Protein AF-A0A1B7LVZ9-F1 (afdb_monomer_lite)

Foldseek 3Di:
DQQPLQQAQVNLVVCVVQWAQEEEEQEDPVVPDHDPPRYDHDHDPSHHYHYQHLDDPPPVVLCVVCPPHVPFLLSLVVSCVVRVLSLLVLLVVCVVCPVNTRYHYGYPQCAHSVLSSVLLNLLAQPDVVGRDDLVVSLVNNVVSLVSNLVCLVPPPDHDPPDHHDDPVVSVVVSVVRSVSNVVVSVVRHNVNSVVSNVVSVD

Radius of gyration: 16.72 Å; chains: 1; bounding box: 42×38×44 Å

Structure (mmCIF, N/CA/C/O backbone):
data_AF-A0A1B7LVZ9-F1
#
_entry.id   AF-A0A1B7LVZ9-F1
#
loop_
_atom_site.group_PDB
_atom_site.id
_atom_site.type_symbol
_atom_site.label_atom_id
_atom_site.label_alt_id
_atom_site.label_comp_id
_atom_site.label_asym_id
_atom_site.label_entity_id
_atom_site.label_seq_id
_atom_site.pdbx_PDB_ins_code
_atom_site.Cartn_x
_atom_site.Cartn_y
_atom_site.Cartn_z
_atom_site.occupancy
_atom_site.B_iso_or_equiv
_atom_site.auth_seq_id
_atom_site.auth_comp_id
_atom_site.auth_asym_id
_atom_site.auth_atom_id
_atom_site.pdbx_PDB_model_num
ATOM 1 N N . MET A 1 1 ? -1.612 -1.785 -12.853 1.00 78.50 1 MET A N 1
ATOM 2 C CA . MET A 1 1 ? -0.655 -0.693 -12.549 1.00 78.50 1 MET A CA 1
ATOM 3 C C . MET A 1 1 ? -1.199 0.101 -11.374 1.00 78.50 1 MET A C 1
ATOM 5 O O . MET A 1 1 ? -2.373 0.427 -11.419 1.00 78.50 1 MET A O 1
ATOM 9 N N . GLY A 1 2 ? -0.398 0.389 -10.343 1.00 88.31 2 GLY A N 1
ATOM 10 C CA . GLY A 1 2 ? -0.873 1.073 -9.128 1.00 88.31 2 GLY A CA 1
ATOM 11 C C . GLY A 1 2 ? -0.807 2.603 -9.174 1.00 88.31 2 GLY A C 1
ATOM 12 O O . GLY A 1 2 ? -1.228 3.256 -8.234 1.00 88.31 2 GLY A O 1
ATOM 13 N N . ARG A 1 3 ? -0.260 3.195 -10.240 1.00 93.62 3 ARG A N 1
ATOM 14 C CA . ARG A 1 3 ? -0.085 4.649 -10.369 1.00 93.62 3 ARG A CA 1
ATOM 15 C C . ARG A 1 3 ? -1.426 5.363 -10.552 1.00 93.62 3 ARG A C 1
ATOM 17 O O . ARG A 1 3 ? -2.116 5.096 -11.531 1.00 93.62 3 ARG A O 1
ATOM 24 N N . SER A 1 4 ? -1.738 6.329 -9.686 1.00 93.94 4 SER A N 1
ATOM 25 C CA . SER A 1 4 ? -2.944 7.162 -9.818 1.00 93.94 4 SER A CA 1
ATOM 26 C C . SER A 1 4 ? -2.925 8.046 -11.068 1.00 93.94 4 SER A C 1
ATOM 28 O O . SER A 1 4 ? -3.983 8.399 -11.578 1.00 93.94 4 SER A O 1
ATOM 30 N N . GLU A 1 5 ? -1.745 8.342 -11.629 1.00 94.69 5 GLU A N 1
ATOM 31 C CA . GLU A 1 5 ? -1.641 9.032 -12.921 1.00 94.69 5 GLU A CA 1
ATOM 32 C C . GLU A 1 5 ? -2.153 8.189 -14.100 1.00 94.69 5 GLU A C 1
ATOM 34 O O . GLU A 1 5 ? -2.411 8.742 -15.160 1.00 94.69 5 GLU A O 1
ATOM 39 N N . TRP A 1 6 ? -2.298 6.867 -13.939 1.00 92.12 6 TRP A N 1
ATOM 40 C CA . TRP A 1 6 ? -2.825 5.974 -14.979 1.00 92.12 6 TRP A CA 1
ATOM 41 C C . TRP A 1 6 ? -4.360 5.894 -14.986 1.00 92.12 6 TRP A C 1
ATOM 43 O O . TRP A 1 6 ? -4.945 5.278 -15.874 1.00 92.12 6 TRP A O 1
ATOM 53 N N . VAL A 1 7 ? -5.020 6.488 -13.990 1.00 94.75 7 VAL A N 1
ATOM 54 C CA . VAL A 1 7 ? -6.479 6.467 -13.867 1.00 94.75 7 VAL A CA 1
ATOM 55 C C . VAL A 1 7 ? -7.067 7.559 -14.758 1.00 94.75 7 VAL A C 1
ATOM 57 O O . VAL A 1 7 ? -6.784 8.744 -14.569 1.00 94.75 7 VAL A O 1
ATOM 60 N N . ASP A 1 8 ? -7.880 7.156 -15.732 1.00 95.69 8 ASP A N 1
ATOM 61 C CA . ASP A 1 8 ? -8.596 8.075 -16.614 1.00 95.69 8 ASP A CA 1
ATOM 62 C C . ASP A 1 8 ? -9.857 8.656 -15.944 1.00 95.69 8 ASP A C 1
ATOM 64 O O . ASP A 1 8 ? -10.208 8.328 -14.809 1.00 95.69 8 ASP A O 1
ATOM 68 N N . THR A 1 9 ? -10.561 9.547 -16.645 1.00 96.50 9 THR A N 1
ATOM 69 C CA . THR A 1 9 ? -11.800 10.156 -16.137 1.00 96.50 9 THR A CA 1
ATOM 70 C C . THR A 1 9 ? -12.864 9.123 -15.761 1.00 96.50 9 THR A C 1
ATOM 72 O O . THR A 1 9 ? -13.595 9.342 -14.798 1.00 96.50 9 THR A O 1
ATOM 75 N N . ILE A 1 10 ? -12.953 8.003 -16.488 1.00 96.69 10 ILE A N 1
ATOM 76 C CA . ILE A 1 10 ? -13.938 6.954 -16.208 1.00 96.69 10 ILE A CA 1
ATOM 77 C C . ILE A 1 10 ? -13.572 6.247 -14.903 1.00 96.69 10 ILE A C 1
ATOM 79 O O . ILE A 1 10 ? -14.431 6.110 -14.039 1.00 96.69 10 ILE A O 1
ATOM 83 N N . GLY A 1 11 ? -12.308 5.861 -14.724 1.00 96.62 11 GLY A N 1
ATOM 84 C CA . GLY A 1 11 ? -11.837 5.206 -13.504 1.00 96.62 11 GLY A CA 1
ATOM 85 C C . GLY A 1 11 ? -11.991 6.085 -12.262 1.00 96.62 11 GLY A C 1
ATOM 86 O O . GLY A 1 11 ? -12.386 5.602 -11.203 1.00 96.62 11 GLY A O 1
ATOM 87 N N . TRP A 1 12 ? -11.751 7.393 -12.389 1.00 97.25 12 TRP A N 1
ATOM 88 C CA . TRP A 1 12 ? -12.005 8.336 -11.299 1.00 97.25 12 TRP A CA 1
ATOM 89 C C . TRP A 1 12 ? -13.490 8.453 -10.948 1.00 97.25 12 TRP A C 1
ATOM 91 O O . TRP A 1 12 ? -13.830 8.466 -9.765 1.00 97.25 12 TRP A O 1
ATOM 101 N N . GLN A 1 13 ? -14.368 8.515 -11.952 1.00 97.00 13 GLN A N 1
ATOM 102 C CA . GLN A 1 13 ? -15.810 8.554 -11.719 1.00 97.00 13 GLN A CA 1
ATOM 103 C C . GLN A 1 13 ? -16.316 7.245 -11.102 1.00 97.00 13 GLN A C 1
ATOM 105 O O . GLN A 1 13 ? -17.122 7.290 -10.184 1.00 97.00 13 GLN A O 1
ATOM 110 N N . GLN A 1 14 ? -15.800 6.093 -11.538 1.00 97.25 14 GLN A N 1
ATOM 111 C CA . GLN A 1 14 ? -16.136 4.790 -10.957 1.00 97.25 14 GLN A CA 1
ATOM 112 C C . GLN A 1 14 ? -15.778 4.718 -9.471 1.00 97.25 14 GLN A C 1
ATOM 114 O O . GLN A 1 14 ? -16.604 4.288 -8.676 1.00 97.25 14 GLN A O 1
ATOM 119 N N . MET A 1 15 ? -14.591 5.194 -9.079 1.00 96.94 15 MET A N 1
ATOM 120 C CA . MET A 1 15 ? -14.222 5.276 -7.662 1.00 96.94 15 MET A CA 1
ATOM 121 C C . MET A 1 15 ? -15.210 6.142 -6.873 1.00 96.94 15 MET A C 1
ATOM 123 O O . MET A 1 15 ? -15.645 5.739 -5.797 1.00 96.94 15 MET A O 1
ATOM 127 N N . LEU A 1 16 ? -15.601 7.300 -7.413 1.00 96.38 16 LEU A N 1
ATOM 128 C CA . LEU A 1 16 ? -16.586 8.165 -6.765 1.00 96.38 16 LEU A CA 1
ATOM 129 C C . LEU A 1 16 ? -17.956 7.476 -6.631 1.00 96.38 16 LEU A C 1
ATOM 131 O O . LEU A 1 16 ? -18.554 7.508 -5.557 1.00 96.38 16 LEU A O 1
ATOM 135 N N . ASP A 1 17 ? -18.430 6.826 -7.695 1.00 97.38 17 ASP A N 1
ATOM 136 C CA . ASP A 1 17 ? -19.717 6.120 -7.728 1.00 97.38 17 ASP A CA 1
ATOM 137 C C . ASP A 1 17 ? -19.743 4.913 -6.769 1.00 97.38 17 ASP A C 1
ATOM 139 O O . ASP A 1 17 ? -20.785 4.596 -6.195 1.00 97.38 17 ASP A O 1
ATOM 143 N N . GLU A 1 18 ? -18.595 4.264 -6.550 1.00 97.38 18 GLU A N 1
ATOM 144 C CA . GLU A 1 18 ? -18.405 3.189 -5.565 1.00 97.38 18 GLU A CA 1
ATOM 145 C C . GLU A 1 18 ? -18.224 3.706 -4.124 1.00 97.38 18 GLU A C 1
ATOM 147 O O . GLU A 1 18 ? -18.103 2.916 -3.186 1.00 97.38 18 GLU A O 1
ATOM 152 N N . GLY A 1 19 ? -18.246 5.027 -3.921 1.00 97.38 19 GLY A N 1
ATOM 153 C CA . GLY A 1 19 ? -18.162 5.655 -2.605 1.00 97.38 19 GLY A CA 1
ATOM 154 C C . GLY A 1 19 ? -16.739 5.799 -2.068 1.00 97.38 19 GLY A C 1
ATOM 155 O O . GLY A 1 19 ? -16.565 5.943 -0.857 1.00 97.38 19 GLY A O 1
ATOM 156 N N . VAL A 1 20 ? -15.716 5.756 -2.928 1.00 97.75 20 VAL A N 1
ATOM 157 C CA . VAL A 1 20 ? -14.344 6.103 -2.538 1.00 97.75 20 VAL A CA 1
ATOM 158 C C . VAL A 1 20 ? -14.286 7.586 -2.186 1.00 97.75 20 VAL A C 1
ATOM 160 O O . VAL A 1 20 ? -14.598 8.442 -3.011 1.00 97.75 20 VAL A O 1
ATOM 163 N N . ALA A 1 21 ? -13.837 7.875 -0.969 1.00 97.88 21 ALA A N 1
ATOM 164 C CA . ALA A 1 21 ? -13.634 9.224 -0.456 1.00 97.88 21 ALA A CA 1
ATOM 165 C C . ALA A 1 21 ? -12.148 9.595 -0.369 1.00 97.88 21 ALA A C 1
ATOM 167 O O . ALA A 1 21 ? -11.808 10.768 -0.506 1.00 97.88 21 ALA A O 1
ATOM 168 N N . THR A 1 22 ? -11.252 8.611 -0.211 1.00 98.25 22 THR A N 1
ATOM 169 C CA . THR A 1 22 ? -9.825 8.875 0.032 1.00 98.25 22 THR A CA 1
ATOM 170 C C . THR A 1 22 ? -8.914 7.999 -0.824 1.00 98.25 22 THR A C 1
ATOM 172 O O . THR A 1 22 ? -9.088 6.784 -0.914 1.00 98.25 22 THR A O 1
ATOM 175 N N . VAL A 1 23 ? -7.888 8.611 -1.422 1.00 98.00 23 VAL A N 1
ATOM 176 C CA . VAL A 1 23 ? -6.783 7.934 -2.115 1.00 98.00 23 VAL A CA 1
ATOM 177 C C . VAL A 1 23 ? -5.465 8.268 -1.424 1.00 98.00 23 VAL A C 1
ATOM 179 O O . VAL A 1 23 ? -5.044 9.426 -1.387 1.00 98.00 23 VAL A O 1
ATOM 182 N N . ILE A 1 24 ? -4.794 7.241 -0.911 1.00 98.56 24 ILE A N 1
ATOM 183 C CA . ILE A 1 24 ? -3.524 7.329 -0.194 1.00 98.56 24 ILE A CA 1
ATOM 184 C C . ILE A 1 24 ? -2.406 6.793 -1.090 1.00 98.56 24 ILE A C 1
ATOM 186 O O . ILE A 1 24 ? -2.396 5.625 -1.486 1.00 98.56 24 ILE A O 1
ATOM 190 N N . ASP A 1 25 ? -1.449 7.661 -1.392 1.00 98.62 25 ASP A N 1
ATOM 191 C CA . ASP A 1 25 ? -0.261 7.371 -2.183 1.00 98.62 25 ASP A CA 1
ATOM 192 C C . ASP A 1 25 ? 0.941 7.178 -1.256 1.00 98.62 25 ASP A C 1
ATOM 194 O O . ASP A 1 25 ? 1.356 8.120 -0.579 1.00 98.62 25 ASP A O 1
ATOM 198 N N . VAL A 1 26 ? 1.516 5.973 -1.227 1.00 98.56 26 VAL A N 1
ATOM 199 C CA . VAL A 1 26 ? 2.692 5.666 -0.389 1.00 98.56 26 VAL A CA 1
ATOM 200 C C . VAL A 1 26 ? 4.017 5.675 -1.148 1.00 98.56 26 VAL A C 1
ATOM 202 O O . VAL A 1 26 ? 5.037 5.184 -0.655 1.00 98.56 26 VAL A O 1
ATOM 205 N N . ARG A 1 27 ? 4.025 6.204 -2.375 1.00 98.19 27 ARG A N 1
ATOM 206 C CA . ARG A 1 27 ? 5.244 6.328 -3.178 1.00 98.19 27 ARG A CA 1
ATOM 207 C C . ARG A 1 27 ? 6.178 7.394 -2.631 1.00 98.19 27 ARG A C 1
ATOM 209 O O . ARG A 1 27 ? 5.755 8.369 -2.015 1.00 98.19 27 ARG A O 1
ATOM 216 N N . THR A 1 28 ? 7.458 7.254 -2.943 1.00 97.06 28 THR A N 1
ATOM 217 C CA . THR A 1 28 ? 8.427 8.322 -2.715 1.00 97.06 28 THR A CA 1
ATOM 218 C C . THR A 1 28 ? 8.192 9.493 -3.681 1.00 97.06 28 THR A C 1
ATOM 220 O O . THR A 1 28 ? 7.708 9.275 -4.797 1.00 97.06 28 THR A O 1
ATOM 223 N N . PRO A 1 29 ? 8.541 10.742 -3.311 1.00 96.00 29 PRO A N 1
ATOM 224 C CA . PRO A 1 29 ? 8.288 11.907 -4.163 1.00 96.00 29 PRO A CA 1
ATOM 225 C C . PRO A 1 29 ? 8.799 11.785 -5.618 1.00 96.00 29 PRO A C 1
ATOM 227 O O . PRO A 1 29 ? 8.047 12.138 -6.527 1.00 96.00 29 PRO A O 1
ATOM 230 N N . PRO A 1 30 ? 10.003 11.237 -5.905 1.00 94.38 30 PRO A N 1
ATOM 231 C CA . PRO A 1 30 ? 10.503 11.109 -7.282 1.00 94.38 30 PRO A CA 1
ATOM 232 C C . PRO A 1 30 ? 9.692 10.172 -8.192 1.00 94.38 30 PRO A C 1
ATOM 234 O O . PRO A 1 30 ? 9.813 10.230 -9.421 1.00 94.38 30 PRO A O 1
ATOM 237 N N . GLU A 1 31 ? 8.880 9.284 -7.614 1.00 93.88 31 GLU A N 1
ATOM 238 C CA . GLU A 1 31 ? 8.008 8.376 -8.364 1.00 93.88 31 GLU A CA 1
ATOM 239 C C . GLU A 1 31 ? 6.706 9.044 -8.828 1.00 93.88 31 GLU A C 1
ATOM 241 O O . GLU A 1 31 ? 6.057 8.538 -9.752 1.00 93.88 31 GLU A O 1
ATOM 246 N N . ILE A 1 32 ? 6.321 10.166 -8.209 1.00 94.75 32 ILE A N 1
ATOM 247 C CA . ILE A 1 32 ? 5.094 10.909 -8.513 1.00 94.75 32 ILE A CA 1
ATOM 248 C C . ILE A 1 32 ? 5.372 11.854 -9.675 1.00 94.75 32 ILE A C 1
ATOM 250 O O . ILE A 1 32 ? 5.697 13.031 -9.523 1.00 94.75 32 ILE A O 1
ATOM 254 N N . LYS A 1 33 ? 5.275 11.302 -10.879 1.00 92.25 33 LYS A N 1
ATOM 255 C CA . LYS A 1 33 ? 5.409 12.049 -12.125 1.00 92.25 33 LYS A CA 1
ATOM 256 C C . LYS A 1 33 ? 4.507 11.462 -13.190 1.00 92.25 33 LYS A C 1
ATOM 258 O O . LYS A 1 33 ? 4.368 10.237 -13.286 1.00 92.25 33 LYS A O 1
ATOM 263 N N . ARG A 1 34 ? 3.942 12.338 -14.019 1.00 91.94 34 ARG A N 1
ATOM 264 C CA . ARG A 1 34 ? 3.234 11.923 -15.228 1.00 91.94 34 ARG A CA 1
ATOM 265 C C . ARG A 1 34 ? 4.219 11.437 -16.290 1.00 91.94 34 ARG A C 1
ATOM 267 O O . ARG A 1 34 ? 5.369 11.873 -16.347 1.00 91.94 34 ARG A O 1
ATOM 274 N N . ARG A 1 35 ? 3.760 10.501 -17.107 1.00 90.12 35 ARG A N 1
ATOM 275 C CA . ARG A 1 35 ? 4.429 9.932 -18.277 1.00 90.12 35 ARG A CA 1
ATOM 276 C C . ARG A 1 35 ? 3.637 10.316 -19.520 1.00 90.12 35 ARG A C 1
ATOM 278 O O . ARG A 1 35 ? 2.456 10.626 -19.430 1.00 90.12 35 ARG A O 1
ATOM 285 N N . GLU A 1 36 ? 4.290 10.248 -20.673 1.00 89.38 36 GLU A N 1
ATOM 286 C CA . GLU A 1 36 ? 3.729 10.657 -21.969 1.00 89.38 36 GLU A CA 1
ATOM 287 C C . GLU A 1 36 ? 2.377 10.003 -22.297 1.00 89.38 36 GLU A C 1
ATOM 289 O O . GLU A 1 36 ? 1.523 10.632 -22.909 1.00 89.38 36 GLU A O 1
ATOM 294 N N . LEU A 1 37 ? 2.171 8.760 -21.858 1.00 89.31 37 LEU A N 1
ATOM 295 C CA . LEU A 1 37 ? 0.966 7.982 -22.155 1.00 89.31 37 LEU A CA 1
ATOM 296 C C . LEU A 1 37 ? -0.076 7.995 -21.032 1.00 89.31 37 LEU A C 1
ATOM 298 O O . LEU A 1 37 ? -1.106 7.341 -21.168 1.00 89.31 37 LEU A O 1
ATOM 302 N N . ASP A 1 38 ? 0.187 8.685 -19.919 1.00 92.12 38 ASP A N 1
ATOM 303 C CA . ASP A 1 38 ? -0.794 8.794 -18.841 1.00 92.12 38 ASP A CA 1
ATOM 304 C C . ASP A 1 38 ? -1.986 9.651 -19.311 1.00 92.12 38 ASP A C 1
ATOM 306 O O . ASP A 1 38 ? -1.765 10.759 -19.820 1.00 92.12 38 ASP A O 1
ATOM 310 N N . PRO A 1 39 ? -3.238 9.202 -19.112 1.00 92.88 39 PRO A N 1
ATOM 311 C CA . PRO A 1 39 ? -4.416 9.931 -19.565 1.00 92.88 39 PRO A CA 1
ATOM 312 C C . PRO A 1 39 ? -4.513 11.320 -18.924 1.00 92.88 39 PRO A C 1
ATOM 314 O O . PRO A 1 39 ? -4.192 11.516 -17.751 1.00 92.88 39 PRO A O 1
ATOM 317 N N . GLU A 1 40 ? -5.006 12.293 -19.690 1.00 93.62 40 GLU A N 1
ATOM 318 C CA . GLU A 1 40 ? -5.458 13.565 -19.127 1.00 93.62 40 GLU A CA 1
ATOM 319 C C . GLU A 1 40 ? -6.776 13.335 -18.385 1.00 93.62 40 GLU A C 1
ATOM 321 O O . GLU A 1 40 ? -7.817 13.121 -19.005 1.00 93.62 40 GLU A O 1
ATOM 326 N N . ALA A 1 41 ? -6.733 13.377 -17.055 1.00 93.38 41 ALA A N 1
ATOM 327 C CA . ALA A 1 41 ? -7.908 13.216 -16.213 1.00 93.38 41 ALA A CA 1
ATOM 328 C C . ALA A 1 41 ? -7.940 14.274 -15.109 1.00 93.38 41 ALA A C 1
ATOM 330 O O . ALA A 1 41 ? -6.927 14.596 -14.486 1.00 93.38 41 ALA A O 1
ATOM 331 N N . THR A 1 42 ? -9.134 14.809 -14.856 1.00 90.94 42 THR A N 1
ATOM 332 C CA . THR A 1 42 ? -9.390 15.637 -13.675 1.00 90.94 42 THR A CA 1
ATOM 333 C C . THR A 1 42 ? -9.843 14.725 -12.550 1.00 90.94 42 THR A C 1
ATOM 335 O O . THR A 1 42 ? -10.825 14.005 -12.706 1.00 90.94 42 THR A O 1
ATOM 338 N N . VAL A 1 43 ? -9.137 14.766 -11.422 1.00 91.75 43 VAL A N 1
ATOM 339 C CA . VAL A 1 43 ? -9.570 14.055 -10.218 1.00 91.75 43 VAL A CA 1
ATOM 340 C C . VAL A 1 43 ? -10.797 14.765 -9.626 1.00 91.75 43 VAL A C 1
ATOM 342 O O . VAL A 1 43 ? -10.745 15.992 -9.476 1.00 91.75 43 VAL A O 1
ATOM 345 N N . PRO A 1 44 ? -11.876 14.037 -9.282 1.00 94.75 44 PRO A N 1
ATOM 346 C CA . PRO A 1 44 ? -13.018 14.577 -8.554 1.00 94.75 44 PRO A CA 1
ATOM 347 C C . PRO A 1 44 ? -12.582 15.287 -7.271 1.00 94.75 44 PRO A C 1
ATOM 349 O O . PRO A 1 44 ? -11.702 14.811 -6.556 1.00 94.75 44 PRO A O 1
ATOM 352 N N . ARG A 1 45 ? -13.187 16.440 -6.971 1.00 95.62 45 ARG A N 1
ATOM 353 C CA . ARG A 1 45 ? -12.821 17.246 -5.789 1.00 95.62 45 ARG A CA 1
ATOM 354 C C . ARG A 1 45 ? -13.276 16.599 -4.483 1.00 95.62 45 ARG A C 1
ATOM 356 O O . ARG A 1 45 ? -12.771 16.948 -3.423 1.00 95.62 45 ARG A O 1
ATOM 363 N N . GLU A 1 46 ? -14.240 15.700 -4.593 1.00 96.50 46 GLU A N 1
ATOM 364 C CA . GLU A 1 46 ? -14.830 14.888 -3.542 1.00 96.50 46 GLU A CA 1
ATOM 365 C C . GLU A 1 46 ? -13.854 13.828 -3.020 1.00 96.50 46 GLU A C 1
ATOM 367 O O . GLU A 1 46 ? -13.985 13.405 -1.878 1.00 96.50 46 GLU A O 1
ATOM 372 N N . ILE A 1 47 ? -12.864 13.429 -3.829 1.00 97.44 47 ILE A N 1
ATOM 373 C CA . ILE A 1 47 ? -11.858 12.447 -3.429 1.00 97.44 47 ILE A CA 1
ATOM 374 C C . ILE A 1 47 ? -10.656 13.170 -2.819 1.00 97.44 47 ILE A C 1
ATOM 376 O O . ILE A 1 47 ? -9.880 13.839 -3.511 1.00 97.44 47 ILE A O 1
ATOM 380 N N . GLN A 1 48 ? -10.460 12.991 -1.516 1.00 97.31 48 GLN A N 1
ATOM 381 C CA . GLN A 1 48 ? -9.270 13.451 -0.822 1.00 97.31 48 GLN A CA 1
ATOM 382 C C . GLN A 1 48 ? -8.052 12.645 -1.278 1.00 97.31 48 GLN A C 1
ATOM 384 O O . GLN A 1 48 ? -8.073 11.418 -1.353 1.00 97.31 48 GLN A O 1
ATOM 389 N N . ARG A 1 49 ? -6.947 13.339 -1.556 1.00 96.38 49 ARG A N 1
ATOM 390 C CA . ARG A 1 49 ? -5.666 12.712 -1.895 1.00 96.38 49 ARG A CA 1
ATOM 391 C C . ARG A 1 49 ? -4.651 12.976 -0.801 1.00 96.38 49 ARG A C 1
ATOM 393 O O . ARG A 1 49 ? -4.379 14.132 -0.484 1.00 96.38 49 ARG A O 1
ATOM 400 N N . ILE A 1 50 ? -4.066 11.911 -0.275 1.00 97.94 50 ILE A N 1
ATOM 401 C CA . ILE A 1 50 ? -3.072 11.964 0.791 1.00 97.94 50 ILE A CA 1
ATOM 402 C C . ILE A 1 50 ? -1.777 11.338 0.272 1.00 97.94 50 ILE A C 1
ATOM 404 O O . ILE A 1 50 ? -1.790 10.235 -0.266 1.00 97.94 50 ILE A O 1
ATOM 408 N N . HIS A 1 51 ? -0.653 12.041 0.420 1.00 98.19 51 HIS A N 1
ATOM 409 C CA . HIS A 1 51 ? 0.671 11.527 0.064 1.00 98.19 51 HIS A CA 1
ATOM 410 C C . HIS A 1 51 ? 1.473 11.240 1.336 1.00 98.19 51 HIS A C 1
ATOM 412 O O . HIS A 1 51 ? 1.757 12.155 2.106 1.00 98.19 51 HIS A O 1
ATOM 418 N N . LEU A 1 52 ? 1.815 9.968 1.555 1.00 97.31 52 LEU A N 1
ATOM 419 C CA . LEU A 1 52 ? 2.493 9.458 2.750 1.00 97.31 52 LEU A CA 1
ATOM 420 C C . LEU A 1 52 ? 3.586 8.453 2.356 1.00 97.31 52 LEU A C 1
ATOM 422 O O . LEU A 1 52 ? 3.364 7.243 2.422 1.00 97.31 52 LEU A O 1
ATOM 426 N N . PRO A 1 53 ? 4.768 8.917 1.915 1.00 97.81 53 PRO A N 1
ATOM 427 C CA . PRO A 1 53 ? 5.849 8.020 1.525 1.00 97.81 53 PRO A CA 1
ATOM 428 C C . PRO A 1 53 ? 6.257 7.123 2.702 1.00 97.81 53 PRO A C 1
ATOM 430 O O . PRO A 1 53 ? 6.635 7.627 3.756 1.00 97.81 53 PRO A O 1
ATOM 433 N N . VAL A 1 54 ? 6.228 5.800 2.512 1.00 97.75 54 VAL A N 1
ATOM 434 C CA . VAL A 1 54 ? 6.631 4.816 3.547 1.00 97.75 54 VAL A CA 1
ATOM 435 C C . VAL A 1 54 ? 8.125 4.481 3.529 1.00 97.75 54 VAL A C 1
ATOM 437 O O . VAL A 1 54 ? 8.608 3.723 4.360 1.00 97.75 54 VAL A O 1
ATOM 440 N N . GLU A 1 55 ? 8.857 5.067 2.589 1.00 97.62 55 GLU A N 1
ATOM 441 C CA . GLU A 1 55 ? 10.306 4.963 2.420 1.00 97.62 55 GLU A CA 1
ATOM 442 C C . GLU A 1 55 ? 10.879 6.378 2.267 1.00 97.62 55 GLU A C 1
ATOM 444 O O . GLU A 1 55 ? 10.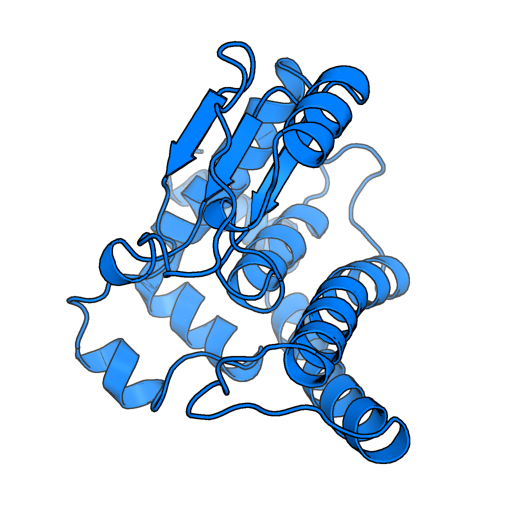164 7.307 1.875 1.00 97.62 55 GLU A O 1
ATOM 449 N N . ASP A 1 56 ? 12.170 6.549 2.548 1.00 96.50 56 ASP A N 1
ATOM 450 C CA . ASP A 1 56 ? 12.886 7.805 2.325 1.00 96.50 56 ASP A CA 1
ATOM 451 C C . ASP A 1 56 ? 13.978 7.638 1.263 1.00 96.50 56 ASP A C 1
ATOM 453 O O . ASP A 1 56 ? 14.864 6.792 1.398 1.00 96.50 56 ASP A O 1
ATOM 457 N N . VAL A 1 57 ? 13.930 8.455 0.209 1.00 94.56 57 VAL A N 1
ATOM 458 C CA . VAL A 1 57 ? 14.896 8.412 -0.903 1.00 94.56 57 VAL A CA 1
ATOM 459 C C . VAL A 1 57 ? 16.289 8.856 -0.480 1.00 94.56 57 VAL A C 1
ATOM 461 O O . VAL A 1 57 ? 17.268 8.403 -1.065 1.00 94.56 57 VAL A O 1
ATOM 464 N N . ASP A 1 58 ? 16.379 9.683 0.561 1.00 96.81 58 ASP A N 1
ATOM 465 C CA . ASP A 1 58 ? 17.644 10.235 1.040 1.00 96.81 58 ASP A CA 1
ATOM 466 C C . ASP A 1 58 ? 18.341 9.298 2.045 1.00 96.81 58 ASP A C 1
ATOM 468 O O . ASP A 1 58 ? 19.498 9.509 2.413 1.00 96.81 58 ASP A O 1
ATOM 472 N N . HIS A 1 59 ? 17.679 8.214 2.470 1.00 97.56 59 HIS A N 1
ATOM 473 C CA . HIS A 1 59 ? 18.255 7.229 3.383 1.00 97.56 59 HIS A CA 1
ATOM 474 C C . HIS A 1 59 ? 19.155 6.225 2.637 1.00 97.56 59 HIS A C 1
ATOM 476 O O . HIS A 1 59 ? 18.828 5.048 2.455 1.00 97.56 59 HIS A O 1
ATOM 482 N N . GLU A 1 60 ? 20.330 6.688 2.213 1.00 96.81 60 GLU A N 1
ATOM 483 C CA . GLU A 1 60 ? 21.281 5.933 1.386 1.00 96.81 60 GLU A CA 1
ATOM 484 C C . GLU A 1 60 ? 21.577 4.497 1.883 1.00 96.81 60 GLU A C 1
ATOM 486 O O . GLU A 1 60 ? 21.508 3.572 1.065 1.00 96.81 60 GLU A O 1
ATOM 491 N N . PRO A 1 61 ? 21.816 4.228 3.189 1.00 97.88 61 PRO A N 1
ATOM 492 C CA . PRO A 1 61 ? 22.104 2.867 3.643 1.00 97.88 61 PRO A CA 1
ATOM 493 C C . PRO A 1 61 ? 20.970 1.869 3.378 1.00 97.88 61 PRO A C 1
ATOM 495 O O . PRO A 1 61 ? 21.235 0.683 3.200 1.00 97.88 61 PRO A O 1
ATOM 498 N N . PHE A 1 62 ? 19.714 2.325 3.350 1.00 97.88 62 PHE A N 1
ATOM 499 C CA . PHE A 1 62 ? 18.560 1.465 3.059 1.00 97.88 62 PHE A CA 1
ATOM 500 C C . PHE A 1 62 ? 18.563 1.045 1.588 1.00 97.88 62 PHE A C 1
ATOM 502 O O . PHE A 1 62 ? 18.424 -0.137 1.276 1.00 97.88 62 PHE A O 1
ATOM 509 N N . TRP A 1 63 ? 18.809 1.990 0.680 1.00 96.62 63 TRP A N 1
ATOM 510 C CA . TRP A 1 63 ? 18.878 1.714 -0.755 1.00 96.62 63 TRP A CA 1
ATOM 511 C C . TRP A 1 63 ? 20.055 0.815 -1.124 1.00 96.62 63 TRP A C 1
ATOM 513 O O . TRP A 1 63 ? 19.917 -0.044 -1.990 1.00 96.62 63 TRP A O 1
ATOM 523 N N . GLN A 1 64 ? 21.190 0.950 -0.432 1.00 96.56 64 GLN A N 1
ATOM 524 C CA . GLN A 1 64 ? 22.333 0.053 -0.616 1.00 96.56 64 GLN A CA 1
ATOM 525 C C . GLN A 1 64 ? 22.012 -1.387 -0.183 1.00 96.56 64 GLN A C 1
ATOM 527 O O . GLN A 1 64 ? 22.368 -2.327 -0.894 1.00 96.56 64 GLN A O 1
ATOM 532 N N . ARG A 1 65 ? 21.318 -1.577 0.952 1.00 96.81 65 ARG A N 1
ATOM 533 C CA . ARG A 1 65 ? 20.907 -2.913 1.430 1.00 96.81 65 ARG A CA 1
ATOM 534 C C . ARG A 1 65 ? 19.833 -3.559 0.554 1.00 96.81 65 ARG A C 1
ATOM 536 O O . ARG A 1 65 ? 19.825 -4.779 0.422 1.00 96.81 65 ARG A O 1
ATOM 543 N N . ASN A 1 66 ? 18.964 -2.754 -0.058 1.00 96.44 66 ASN A N 1
ATOM 544 C CA . ASN A 1 66 ? 17.828 -3.218 -0.859 1.00 96.44 66 ASN A CA 1
ATOM 545 C C . ASN A 1 66 ? 18.003 -2.960 -2.361 1.00 96.44 66 ASN A C 1
ATOM 547 O O . ASN A 1 66 ? 17.019 -2.781 -3.074 1.00 96.44 66 ASN A O 1
ATOM 551 N N . ALA A 1 67 ? 19.240 -2.917 -2.858 1.00 92.69 67 ALA A N 1
ATOM 552 C CA . ALA A 1 67 ? 19.502 -2.701 -4.275 1.00 92.69 67 ALA A CA 1
ATOM 553 C C . ALA A 1 67 ? 18.891 -3.825 -5.152 1.00 92.69 67 ALA A C 1
ATOM 555 O O . ALA A 1 67 ? 18.910 -4.992 -4.757 1.00 92.69 67 ALA A O 1
ATOM 556 N N . PRO A 1 68 ? 18.397 -3.519 -6.368 1.00 92.00 68 PRO A N 1
ATOM 557 C CA . PRO A 1 68 ? 18.303 -2.183 -6.965 1.00 92.00 68 PRO A CA 1
ATOM 558 C C . PRO A 1 68 ? 17.159 -1.322 -6.395 1.00 92.00 68 PRO A C 1
ATOM 560 O O . PRO A 1 68 ? 17.190 -0.108 -6.567 1.00 92.00 68 PRO A O 1
ATOM 563 N N . TYR A 1 69 ? 16.159 -1.941 -5.759 1.00 92.31 69 TYR A N 1
ATOM 564 C CA . TYR A 1 69 ? 15.064 -1.332 -4.985 1.00 92.31 69 TYR A CA 1
ATOM 565 C C . TYR A 1 69 ? 14.294 -2.451 -4.230 1.00 92.31 69 TYR A C 1
ATOM 567 O O . TYR A 1 69 ? 14.376 -3.618 -4.635 1.00 92.31 69 TYR A O 1
ATOM 575 N N . PRO A 1 70 ? 13.527 -2.146 -3.159 1.00 93.06 70 PRO A N 1
ATOM 576 C CA . PRO A 1 70 ? 12.834 -3.144 -2.330 1.00 93.06 70 PRO A CA 1
ATOM 577 C C . PRO A 1 70 ? 11.598 -3.747 -3.031 1.00 93.06 70 PRO A C 1
ATOM 579 O O . PRO A 1 70 ? 10.448 -3.413 -2.753 1.00 93.06 70 PRO A O 1
ATOM 582 N N . MET A 1 71 ? 11.839 -4.666 -3.966 1.00 92.81 71 MET A N 1
ATOM 583 C CA . MET A 1 71 ? 10.822 -5.256 -4.851 1.00 92.81 71 MET A CA 1
ATOM 584 C C . MET A 1 71 ? 10.277 -6.613 -4.396 1.00 92.81 71 MET A C 1
ATOM 586 O O . MET A 1 71 ? 9.694 -7.342 -5.199 1.00 92.81 71 MET A O 1
ATOM 590 N N . HIS A 1 72 ? 10.530 -7.008 -3.148 1.00 97.38 72 HIS A N 1
ATOM 591 C CA . HIS A 1 72 ? 10.209 -8.337 -2.634 1.00 97.38 72 HIS A CA 1
ATOM 592 C C . HIS A 1 72 ? 9.867 -8.284 -1.136 1.00 97.38 72 HIS A C 1
ATOM 594 O O . HIS A 1 72 ? 10.529 -7.537 -0.410 1.00 97.38 72 HIS A O 1
ATOM 600 N N . PRO A 1 73 ? 8.941 -9.122 -0.621 1.00 98.44 73 PRO A N 1
ATOM 601 C CA . PRO A 1 73 ? 8.619 -9.173 0.812 1.00 98.44 73 PRO A CA 1
ATOM 602 C C . PRO A 1 73 ? 9.813 -9.453 1.735 1.00 98.44 73 PRO A C 1
ATOM 604 O O . PRO A 1 73 ? 9.778 -9.132 2.919 1.00 98.44 73 PRO A O 1
ATOM 607 N N . GLY A 1 74 ? 10.907 -9.991 1.189 1.00 97.75 74 GLY A N 1
ATOM 608 C CA . GLY A 1 74 ? 12.172 -10.152 1.910 1.00 97.75 74 GLY A CA 1
ATOM 609 C C . GLY A 1 74 ? 12.769 -8.837 2.434 1.00 97.75 74 GLY A C 1
ATOM 610 O O . GLY A 1 74 ? 13.485 -8.870 3.429 1.00 97.75 74 GLY A O 1
ATOM 611 N N . ALA A 1 75 ? 12.437 -7.695 1.824 1.00 97.69 75 ALA A N 1
ATOM 612 C CA . ALA A 1 75 ? 12.874 -6.364 2.252 1.00 97.69 75 ALA A CA 1
ATOM 613 C C . ALA A 1 75 ? 12.001 -5.757 3.368 1.00 97.69 75 ALA A C 1
ATOM 615 O O . ALA A 1 75 ? 12.339 -4.716 3.933 1.00 97.69 75 ALA A O 1
ATOM 616 N N . TYR A 1 76 ? 10.863 -6.374 3.709 1.00 98.56 76 TYR A N 1
ATOM 617 C CA . TYR A 1 76 ? 9.896 -5.757 4.624 1.00 98.56 76 TYR A CA 1
ATOM 618 C C . TYR A 1 76 ? 10.434 -5.620 6.043 1.00 98.56 76 TYR A C 1
ATOM 620 O O . TYR A 1 76 ? 10.155 -4.624 6.698 1.00 98.56 76 TYR A O 1
ATOM 628 N N . ALA A 1 77 ? 11.227 -6.583 6.520 1.00 98.31 77 ALA A N 1
ATOM 629 C CA . ALA A 1 77 ? 11.843 -6.482 7.841 1.00 98.31 77 ALA A CA 1
ATOM 630 C C . ALA A 1 77 ? 12.760 -5.251 7.939 1.00 98.31 77 ALA A C 1
ATOM 632 O O . ALA A 1 77 ? 12.639 -4.482 8.887 1.00 98.31 77 ALA A O 1
ATOM 633 N N . ASP A 1 78 ? 13.592 -5.024 6.920 1.00 98.12 78 ASP A N 1
ATOM 634 C CA . ASP A 1 78 ? 14.492 -3.869 6.848 1.00 98.12 78 ASP A CA 1
ATOM 635 C C . ASP A 1 78 ? 13.724 -2.546 6.681 1.00 98.12 78 ASP A C 1
ATOM 637 O O . ASP A 1 78 ? 14.082 -1.529 7.277 1.00 98.12 78 ASP A O 1
ATOM 641 N N . THR A 1 79 ? 12.613 -2.575 5.936 1.00 98.31 79 THR A N 1
ATOM 642 C CA . THR A 1 79 ? 11.689 -1.434 5.814 1.00 98.31 79 THR A CA 1
ATOM 643 C C . THR A 1 79 ? 11.073 -1.083 7.166 1.00 98.31 79 THR A C 1
ATOM 645 O O . THR A 1 79 ? 11.051 0.083 7.539 1.00 98.31 79 THR A O 1
ATOM 648 N N . MET A 1 80 ? 10.623 -2.075 7.938 1.00 98.25 80 MET A N 1
ATOM 649 C CA . MET A 1 80 ? 10.058 -1.849 9.271 1.00 98.25 80 MET A CA 1
ATOM 650 C C . MET A 1 80 ? 11.099 -1.379 10.288 1.00 98.25 80 MET A C 1
ATOM 652 O O . MET A 1 80 ? 10.775 -0.579 11.161 1.00 98.25 80 MET A O 1
ATOM 656 N N . GLU A 1 81 ? 12.333 -1.873 10.194 1.00 97.75 81 GLU A N 1
ATOM 657 C CA . GLU A 1 81 ? 13.437 -1.431 11.049 1.00 97.75 81 GLU A CA 1
ATOM 658 C C . GLU A 1 81 ? 13.837 0.019 10.753 1.00 97.75 81 GLU A C 1
ATOM 660 O O . GLU A 1 81 ? 14.119 0.779 11.677 1.00 97.75 81 GLU A O 1
ATOM 665 N N . THR A 1 82 ? 13.815 0.416 9.478 1.00 98.31 82 THR A N 1
ATOM 666 C CA . THR A 1 82 ? 14.267 1.746 9.046 1.00 98.31 82 THR A CA 1
ATOM 667 C C . THR A 1 82 ? 13.156 2.805 9.100 1.00 98.31 82 THR A C 1
ATOM 669 O O . THR A 1 82 ? 13.424 3.947 9.463 1.00 98.31 82 THR A O 1
ATOM 672 N N . PHE A 1 83 ? 11.917 2.445 8.747 1.00 98.31 83 PHE A N 1
ATOM 673 C CA . PHE A 1 83 ? 10.799 3.375 8.505 1.00 98.31 83 PHE A CA 1
ATOM 674 C C . PHE A 1 83 ? 9.484 2.942 9.178 1.00 98.31 83 PHE A C 1
ATOM 676 O O . PHE A 1 83 ? 8.390 3.237 8.685 1.00 98.31 83 PHE A O 1
ATOM 683 N N . GLY A 1 84 ? 9.560 2.197 10.286 1.00 97.88 84 GLY A N 1
ATOM 684 C CA . GLY A 1 84 ? 8.375 1.680 10.982 1.00 97.88 84 GLY A CA 1
ATOM 685 C C . GLY A 1 84 ? 7.368 2.761 11.399 1.00 97.88 84 GLY A C 1
ATOM 686 O O . GLY A 1 84 ? 6.166 2.510 11.372 1.00 97.88 84 GLY A O 1
ATOM 687 N N . ASP A 1 85 ? 7.838 3.972 11.693 1.00 97.88 85 ASP A N 1
ATOM 688 C CA . ASP A 1 85 ? 7.028 5.155 12.004 1.00 97.88 85 ASP A CA 1
ATOM 689 C C . ASP A 1 85 ? 6.165 5.610 10.815 1.00 97.88 85 ASP A C 1
ATOM 691 O O . ASP A 1 85 ? 4.976 5.911 10.963 1.00 97.88 85 ASP A O 1
ATOM 695 N N . ARG A 1 86 ? 6.734 5.596 9.605 1.00 98.38 86 ARG A N 1
ATOM 696 C CA . ARG A 1 86 ? 6.017 5.950 8.373 1.00 98.38 86 ARG A CA 1
ATOM 697 C C . ARG A 1 86 ? 4.980 4.895 8.020 1.00 98.38 86 ARG A C 1
ATOM 699 O O . ARG A 1 86 ? 3.868 5.232 7.616 1.00 98.38 86 ARG A O 1
ATOM 706 N N . VAL A 1 87 ? 5.318 3.621 8.217 1.00 98.56 87 VAL A N 1
ATOM 707 C CA . VAL A 1 87 ? 4.376 2.511 8.024 1.00 98.56 87 VAL A CA 1
ATOM 708 C C . VAL A 1 87 ? 3.224 2.593 9.031 1.00 98.56 87 VAL A C 1
ATOM 710 O O . VAL A 1 87 ? 2.070 2.475 8.625 1.00 98.56 87 VAL A O 1
ATOM 713 N N . ALA A 1 88 ? 3.503 2.874 10.308 1.00 98.56 88 ALA A N 1
ATOM 714 C CA . ALA A 1 88 ? 2.478 3.094 11.333 1.00 98.56 88 ALA A CA 1
ATOM 715 C C . ALA A 1 88 ? 1.531 4.250 10.965 1.00 98.56 88 ALA A C 1
ATOM 717 O O . ALA A 1 88 ? 0.307 4.117 11.047 1.00 98.56 88 ALA A O 1
ATOM 718 N N . THR A 1 89 ? 2.097 5.356 10.475 1.00 98.50 89 THR A N 1
ATOM 719 C CA . THR A 1 89 ? 1.333 6.513 9.986 1.00 98.50 89 THR A CA 1
ATOM 720 C C . THR A 1 89 ? 0.417 6.134 8.823 1.00 98.50 89 THR A C 1
ATOM 722 O O . THR A 1 89 ? -0.756 6.511 8.811 1.00 98.50 89 THR A O 1
ATOM 725 N N . ALA A 1 90 ? 0.914 5.354 7.859 1.00 98.44 90 ALA A N 1
ATOM 726 C CA . ALA A 1 90 ? 0.118 4.901 6.722 1.00 98.44 90 ALA A CA 1
ATOM 727 C C . ALA A 1 90 ? -1.038 3.981 7.151 1.00 98.44 90 ALA A C 1
ATOM 729 O O . ALA A 1 90 ? -2.162 4.177 6.693 1.00 98.44 90 ALA A O 1
ATOM 730 N N . ILE A 1 91 ? -0.788 3.021 8.051 1.00 98.25 91 ILE A N 1
ATOM 731 C CA . ILE A 1 91 ? -1.823 2.122 8.597 1.00 98.25 91 ILE A CA 1
ATOM 732 C C . ILE A 1 91 ? -2.930 2.936 9.273 1.00 98.25 91 ILE A C 1
ATOM 734 O O . ILE A 1 91 ? -4.108 2.747 8.974 1.00 98.25 91 ILE A O 1
ATOM 738 N N . THR A 1 92 ? -2.545 3.873 10.137 1.00 97.44 92 THR A N 1
ATOM 739 C CA . THR A 1 92 ? -3.494 4.706 10.886 1.00 97.44 92 THR A CA 1
ATOM 740 C C . THR A 1 92 ? -4.297 5.600 9.956 1.00 97.44 92 THR A C 1
ATOM 742 O O . THR A 1 92 ? -5.516 5.634 10.046 1.00 97.44 92 THR A O 1
ATOM 745 N N . THR A 1 93 ? -3.644 6.229 8.976 1.00 97.75 93 THR A N 1
ATOM 746 C CA . THR A 1 93 ? -4.339 7.075 7.997 1.00 97.75 93 THR A CA 1
ATOM 747 C C . THR A 1 93 ? -5.368 6.278 7.194 1.00 97.75 93 THR A C 1
ATOM 749 O O . THR A 1 93 ? -6.464 6.776 6.949 1.00 97.75 93 THR A O 1
ATOM 752 N N . VAL A 1 94 ? -5.050 5.038 6.794 1.00 97.12 94 VAL A N 1
ATOM 753 C CA . VAL A 1 94 ? -6.021 4.162 6.118 1.00 97.12 94 VAL A CA 1
ATOM 754 C C . VAL A 1 94 ? -7.215 3.883 7.030 1.00 97.12 94 VAL A C 1
ATOM 756 O O . VAL A 1 94 ? -8.347 4.037 6.584 1.00 97.12 94 VAL A O 1
ATOM 759 N N . ARG A 1 95 ? -6.964 3.502 8.289 1.00 94.69 95 ARG A N 1
ATOM 760 C CA . ARG A 1 95 ? -8.009 3.183 9.273 1.00 94.69 95 ARG A CA 1
ATOM 761 C C . ARG A 1 95 ? -8.921 4.381 9.548 1.00 94.69 95 ARG A C 1
ATOM 763 O O . ARG A 1 95 ? -10.138 4.232 9.523 1.00 94.69 95 ARG A O 1
ATOM 770 N N . ASP A 1 96 ? -8.341 5.557 9.751 1.00 94.50 96 ASP A N 1
ATOM 771 C CA . ASP A 1 96 ? -9.080 6.783 10.060 1.00 94.50 96 ASP A CA 1
ATOM 772 C C . ASP A 1 96 ? -9.915 7.256 8.864 1.00 94.50 96 ASP A C 1
ATOM 774 O O . ASP A 1 96 ? -11.024 7.751 9.038 1.00 94.50 96 ASP A O 1
ATOM 778 N N . SER A 1 97 ? -9.436 7.028 7.637 1.00 95.88 97 SER A N 1
ATOM 779 C CA . SER A 1 97 ? -10.157 7.407 6.412 1.00 95.88 97 SER A CA 1
ATOM 780 C C . SER A 1 97 ? -11.441 6.599 6.183 1.00 95.88 97 SER A C 1
ATOM 782 O O . SER A 1 97 ? -12.296 7.010 5.398 1.00 95.88 97 SER A O 1
ATOM 784 N N . TRP A 1 98 ? -11.622 5.459 6.859 1.00 92.19 98 TRP A N 1
ATOM 785 C CA . TRP A 1 98 ? -12.815 4.620 6.696 1.00 92.19 98 TRP A CA 1
ATOM 786 C C . TRP A 1 98 ? -14.105 5.287 7.174 1.00 92.19 98 TRP A C 1
ATOM 788 O O . TRP A 1 98 ? -15.185 4.894 6.732 1.00 92.19 98 TRP A O 1
ATOM 798 N N . THR A 1 99 ? -14.025 6.287 8.060 1.00 91.19 99 THR A N 1
ATOM 799 C CA . THR A 1 99 ? -15.216 7.027 8.505 1.00 91.19 99 THR A CA 1
ATOM 800 C C . THR A 1 99 ? -15.793 7.923 7.418 1.00 91.19 99 THR A C 1
ATOM 802 O O . THR A 1 99 ? -16.984 8.230 7.460 1.00 91.19 99 THR A O 1
ATOM 805 N N . ASP A 1 100 ? -14.967 8.311 6.445 1.00 92.25 100 ASP A N 1
ATOM 806 C CA . ASP A 1 100 ? -15.333 9.248 5.384 1.00 92.25 100 ASP A CA 1
ATOM 807 C C . ASP A 1 100 ? -15.802 8.532 4.107 1.00 92.25 100 ASP A C 1
ATOM 809 O O . ASP A 1 100 ? -16.457 9.139 3.260 1.00 92.25 100 ASP A O 1
ATOM 813 N N . GLY A 1 101 ? -15.518 7.230 3.978 1.00 95.75 101 GLY A N 1
ATOM 814 C CA . GLY A 1 101 ? -15.962 6.385 2.872 1.00 95.75 101 GLY A CA 1
ATOM 815 C C . GLY A 1 101 ? -14.941 5.315 2.485 1.00 95.75 101 GLY A C 1
ATOM 816 O O . GLY A 1 101 ? -14.058 4.934 3.257 1.00 95.75 101 GLY A O 1
ATOM 817 N N . GLY A 1 102 ? -15.055 4.812 1.255 1.00 96.19 102 GLY A N 1
ATOM 818 C CA . GLY A 1 102 ? -14.085 3.879 0.689 1.00 96.19 102 GLY A CA 1
ATOM 819 C C . GLY A 1 102 ? -12.690 4.507 0.611 1.00 96.19 102 GLY A C 1
ATOM 820 O O . GLY A 1 102 ? -12.539 5.674 0.248 1.00 96.19 102 GLY A O 1
ATOM 821 N N . THR A 1 103 ? -11.658 3.731 0.941 1.00 97.12 103 THR A N 1
ATOM 822 C CA . THR A 1 103 ? -10.262 4.189 0.921 1.00 97.12 103 THR A CA 1
ATOM 823 C C . THR A 1 103 ? -9.431 3.323 -0.018 1.00 97.12 103 THR A C 1
ATOM 825 O O . THR A 1 103 ? -9.400 2.101 0.116 1.00 97.12 103 THR A O 1
ATOM 828 N N . VAL A 1 104 ? -8.720 3.958 -0.950 1.00 97.19 104 VAL A N 1
ATOM 829 C CA . VAL A 1 104 ? -7.777 3.302 -1.863 1.00 97.19 104 VAL A CA 1
ATOM 830 C C . VAL A 1 104 ? -6.354 3.598 -1.410 1.00 97.19 104 VAL A C 1
ATOM 832 O O . VAL A 1 104 ? -5.940 4.751 -1.364 1.00 97.19 104 VAL A O 1
ATOM 835 N N . LEU A 1 105 ? -5.576 2.555 -1.133 1.00 98.06 105 LEU A N 1
ATOM 836 C CA . LEU A 1 105 ? -4.144 2.652 -0.857 1.00 98.06 105 LEU A CA 1
ATOM 837 C C . LEU A 1 105 ? -3.349 2.140 -2.058 1.00 98.06 105 LEU A C 1
ATOM 839 O O . LEU A 1 105 ? -3.560 1.011 -2.503 1.00 98.06 105 LEU A O 1
ATOM 843 N N . HIS A 1 106 ? -2.381 2.914 -2.545 1.00 97.94 106 HIS A N 1
ATOM 844 C CA . HIS A 1 106 ? -1.573 2.499 -3.686 1.00 97.94 106 HIS A CA 1
ATOM 845 C C . HIS A 1 106 ? -0.093 2.877 -3.562 1.00 97.94 106 HIS A C 1
ATOM 847 O O . HIS A 1 106 ? 0.293 3.824 -2.883 1.00 97.94 106 HIS A O 1
ATOM 853 N N . CYS A 1 107 ? 0.747 2.126 -4.274 1.00 97.31 107 CYS A N 1
ATOM 854 C CA . CYS A 1 107 ? 2.129 2.491 -4.572 1.00 97.31 107 CYS A CA 1
ATOM 855 C C . CYS A 1 107 ? 2.329 2.526 -6.099 1.00 97.31 107 CYS A C 1
ATOM 857 O O . CYS A 1 107 ? 1.371 2.704 -6.848 1.00 97.31 107 CYS A O 1
ATOM 859 N N . THR A 1 108 ? 3.550 2.342 -6.608 1.00 95.25 108 THR A N 1
ATOM 860 C CA . THR A 1 108 ? 3.784 2.273 -8.065 1.00 95.25 108 THR A CA 1
ATOM 861 C C . THR A 1 108 ? 3.197 0.997 -8.683 1.00 95.25 108 THR A C 1
ATOM 863 O O . THR A 1 108 ? 2.468 1.051 -9.677 1.00 95.25 108 THR A O 1
ATOM 866 N N . ALA A 1 109 ? 3.492 -0.158 -8.084 1.00 95.00 109 ALA A N 1
ATOM 867 C CA . ALA A 1 109 ? 3.043 -1.460 -8.576 1.00 95.00 109 ALA A CA 1
ATOM 868 C C . ALA A 1 109 ? 1.703 -1.912 -7.975 1.00 95.00 109 ALA A C 1
ATOM 870 O O . ALA A 1 109 ? 1.030 -2.745 -8.570 1.00 95.00 109 ALA A O 1
ATOM 871 N N . GLY A 1 110 ? 1.325 -1.375 -6.8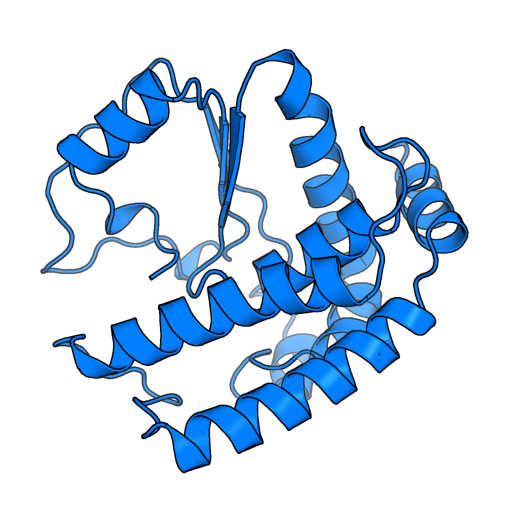09 1.00 96.12 110 GLY A N 1
ATOM 872 C CA . GLY A 1 110 ? 0.216 -1.901 -6.004 1.00 96.12 110 GLY A CA 1
ATOM 873 C C . GLY A 1 110 ? 0.521 -3.261 -5.361 1.00 96.12 110 GLY A C 1
ATOM 874 O O . GLY A 1 110 ? -0.403 -3.968 -4.983 1.00 96.12 110 GLY A O 1
ATOM 875 N N . ARG A 1 111 ? 1.805 -3.644 -5.269 1.00 97.25 111 ARG A N 1
ATOM 876 C CA . ARG A 1 111 ? 2.259 -4.954 -4.772 1.00 97.25 111 ARG A CA 1
ATOM 877 C C . ARG A 1 111 ? 3.017 -4.842 -3.453 1.00 97.25 111 ARG A C 1
ATOM 879 O O . ARG A 1 111 ? 2.495 -5.247 -2.426 1.00 97.25 111 ARG A O 1
ATOM 886 N N . ASP A 1 112 ? 4.228 -4.280 -3.467 1.00 97.44 112 ASP A N 1
ATOM 887 C CA . ASP A 1 112 ? 5.141 -4.418 -2.323 1.00 97.44 112 ASP A CA 1
ATOM 888 C C . ASP A 1 112 ? 4.792 -3.462 -1.164 1.00 97.44 112 ASP A C 1
ATOM 890 O O . ASP A 1 112 ? 4.217 -3.886 -0.169 1.00 97.44 112 ASP A O 1
ATOM 894 N N . ARG A 1 113 ? 5.001 -2.146 -1.299 1.00 98.38 113 ARG A N 1
ATOM 895 C CA . ARG A 1 113 ? 4.616 -1.174 -0.245 1.00 98.38 113 ARG A CA 1
ATOM 896 C C . ARG A 1 113 ? 3.133 -1.229 0.139 1.00 98.38 113 ARG A C 1
ATOM 898 O O . ARG A 1 113 ? 2.801 -1.147 1.316 1.00 98.38 113 ARG A O 1
ATOM 905 N N . THR A 1 114 ? 2.248 -1.421 -0.842 1.00 98.31 114 THR A N 1
ATOM 906 C CA . THR A 1 114 ? 0.816 -1.637 -0.587 1.00 98.31 114 THR A CA 1
ATOM 907 C C . THR A 1 114 ? 0.590 -2.924 0.209 1.00 98.31 114 THR A C 1
ATOM 909 O O . THR A 1 114 ? -0.120 -2.898 1.207 1.00 98.31 114 THR A O 1
ATOM 912 N N . GLY A 1 115 ? 1.227 -4.034 -0.173 1.00 98.25 115 GLY A N 1
ATOM 913 C CA . GLY A 1 115 ? 1.114 -5.315 0.524 1.00 98.25 115 GLY A CA 1
ATOM 914 C C . GLY A 1 115 ? 1.742 -5.323 1.920 1.00 98.25 115 GLY A C 1
ATOM 915 O O . GLY A 1 115 ? 1.260 -6.049 2.787 1.00 98.25 115 GLY A O 1
ATOM 916 N N . LEU A 1 116 ? 2.777 -4.512 2.163 1.00 98.81 116 LEU A N 1
ATOM 917 C CA . LEU A 1 116 ? 3.330 -4.275 3.498 1.00 98.81 116 LEU A CA 1
ATOM 918 C C . LEU A 1 116 ? 2.284 -3.612 4.401 1.00 98.81 116 LEU A C 1
ATOM 920 O O . LEU A 1 116 ? 1.925 -4.176 5.431 1.00 98.81 116 LEU A O 1
ATOM 924 N N . VAL A 1 117 ? 1.760 -2.453 3.993 1.00 98.69 117 VAL A N 1
ATOM 925 C CA . VAL A 1 117 ? 0.797 -1.685 4.799 1.00 98.69 117 VAL A CA 1
ATOM 926 C C . VAL A 1 117 ? -0.509 -2.463 4.991 1.00 98.69 117 VAL A C 1
ATOM 928 O O . VAL A 1 117 ? -0.940 -2.639 6.127 1.00 98.69 117 VAL A O 1
ATOM 931 N N . LEU A 1 118 ? -1.108 -2.997 3.916 1.00 98.25 118 LEU A N 1
ATOM 932 C CA . LEU A 1 118 ? -2.338 -3.796 4.019 1.00 98.25 118 LEU A CA 1
ATOM 933 C C . LEU A 1 118 ? -2.115 -5.091 4.800 1.00 98.25 118 LEU A C 1
ATOM 935 O O . LEU A 1 118 ? -2.989 -5.508 5.548 1.00 98.25 118 LEU A O 1
ATOM 939 N N . GLY A 1 119 ? -0.945 -5.718 4.665 1.00 98.50 119 GLY A N 1
ATOM 940 C CA . GLY A 1 119 ? -0.608 -6.928 5.407 1.00 98.50 119 GLY A CA 1
ATOM 941 C C . GLY A 1 119 ? -0.599 -6.719 6.911 1.00 98.50 119 GLY A C 1
ATOM 942 O O . GLY A 1 119 ? -1.125 -7.546 7.641 1.00 98.50 119 GLY A O 1
ATOM 943 N N . LEU A 1 120 ? -0.028 -5.610 7.374 1.00 98.69 120 LEU A N 1
ATOM 944 C CA . LEU A 1 120 ? -0.012 -5.279 8.797 1.00 98.69 120 LEU A CA 1
ATOM 945 C C . LEU A 1 120 ? -1.384 -4.799 9.283 1.00 98.69 120 LEU A C 1
ATOM 947 O O . LEU A 1 120 ? -1.828 -5.229 10.342 1.00 98.69 120 LEU A O 1
ATOM 951 N N . LEU A 1 121 ? -2.083 -3.979 8.493 1.00 98.19 121 LEU A N 1
ATOM 952 C CA . LEU A 1 121 ? -3.450 -3.542 8.791 1.00 98.19 121 LEU A CA 1
ATOM 953 C C . LEU A 1 121 ? -4.396 -4.736 8.980 1.00 98.19 121 LEU A C 1
ATOM 955 O O . LEU A 1 121 ? -5.157 -4.768 9.936 1.00 98.19 121 LEU A O 1
ATOM 959 N N . LEU A 1 122 ? -4.311 -5.746 8.112 1.00 98.31 122 LEU A N 1
ATOM 960 C CA . LEU A 1 122 ? -5.158 -6.939 8.169 1.00 98.31 122 LEU A CA 1
ATOM 961 C C . LEU A 1 122 ? -4.837 -7.882 9.346 1.00 98.31 122 LEU A C 1
ATOM 963 O O . LEU A 1 122 ? -5.626 -8.777 9.628 1.00 98.31 122 LEU A O 1
ATOM 967 N N . GLN A 1 123 ? -3.719 -7.684 10.052 1.00 98.25 123 GLN A N 1
ATOM 968 C CA . GLN A 1 123 ? -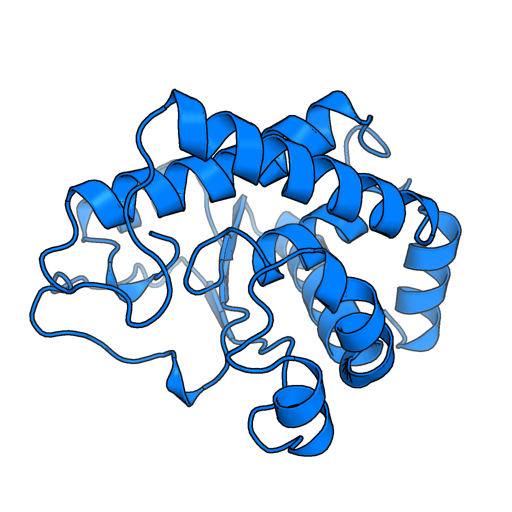3.385 -8.444 11.267 1.00 98.25 123 GLN A CA 1
ATOM 969 C C . GLN A 1 123 ? -4.067 -7.879 12.518 1.00 98.25 123 GLN A C 1
ATOM 971 O O . GLN A 1 123 ? -4.084 -8.542 13.557 1.00 98.25 123 GLN A O 1
ATOM 976 N N . LEU A 1 124 ? -4.579 -6.649 12.450 1.00 97.62 124 LEU A N 1
ATOM 977 C CA . LEU A 1 124 ? -5.125 -5.949 13.602 1.00 97.62 124 LEU A CA 1
ATOM 978 C C . LEU A 1 124 ? -6.467 -6.557 14.051 1.00 97.62 124 LEU A C 1
ATOM 980 O O . LEU A 1 124 ? -7.315 -6.876 13.218 1.00 97.62 124 LEU A O 1
ATOM 984 N N . PRO A 1 125 ? -6.688 -6.726 15.367 1.00 93.69 125 PRO A N 1
ATOM 985 C CA . PRO A 1 125 ? -7.895 -7.365 15.884 1.00 93.69 125 PRO A CA 1
ATOM 986 C C . PRO A 1 125 ? -9.143 -6.470 15.845 1.00 93.69 125 PRO A C 1
ATOM 988 O O . PRO A 1 125 ? -10.257 -6.982 15.935 1.00 93.69 125 PRO A O 1
ATOM 991 N N . ASP A 1 126 ? -8.963 -5.152 15.751 1.00 91.19 126 ASP A N 1
ATOM 992 C CA . ASP A 1 126 ? -10.005 -4.123 15.810 1.00 91.19 126 ASP A CA 1
ATOM 993 C C . ASP A 1 126 ? -10.559 -3.722 14.433 1.00 91.19 126 ASP A C 1
ATOM 995 O O . ASP A 1 126 ? -11.494 -2.922 14.360 1.00 91.19 126 ASP A O 1
ATOM 999 N N . ILE A 1 127 ? -10.045 -4.293 13.337 1.00 93.88 127 ILE A N 1
ATOM 1000 C CA . ILE A 1 127 ? -10.608 -4.052 12.002 1.00 93.88 127 ILE A CA 1
ATOM 1001 C C . ILE A 1 127 ? -11.978 -4.737 11.845 1.00 93.88 127 ILE A C 1
ATOM 1003 O O . ILE A 1 127 ? -12.225 -5.796 12.435 1.00 93.88 127 ILE A O 1
ATOM 1007 N N . PRO A 1 128 ? -12.886 -4.188 11.016 1.00 89.38 128 PRO A N 1
ATOM 1008 C CA . PRO A 1 128 ? -14.154 -4.841 10.708 1.00 89.38 128 PRO A CA 1
ATOM 1009 C C . PRO A 1 128 ? -13.951 -6.263 10.164 1.00 89.38 128 PRO A C 1
ATOM 1011 O O . PRO A 1 128 ? -13.241 -6.466 9.185 1.00 89.38 128 PRO A O 1
ATOM 1014 N N . GLY A 1 129 ? -14.603 -7.248 10.788 1.00 90.62 129 GLY A N 1
ATOM 1015 C CA . GLY A 1 129 ? -14.444 -8.669 10.443 1.00 90.62 129 GLY A CA 1
ATOM 1016 C C . GLY A 1 129 ? -13.345 -9.398 11.224 1.00 90.62 129 GLY A C 1
ATOM 1017 O O . GLY A 1 129 ? -13.286 -10.624 11.159 1.00 90.62 129 GLY A O 1
ATOM 1018 N N . GLY A 1 130 ? -12.555 -8.676 12.025 1.00 95.31 130 GLY A N 1
ATOM 1019 C CA . GLY A 1 130 ? -11.429 -9.226 12.774 1.00 95.31 130 GLY A CA 1
ATOM 1020 C C . GLY A 1 130 ? -10.194 -9.467 11.897 1.00 95.31 130 GLY A C 1
ATOM 1021 O O . GLY A 1 130 ? -10.205 -9.150 10.707 1.00 95.31 130 GLY A O 1
ATOM 1022 N N . PRO A 1 131 ? -9.119 -10.026 12.478 1.00 97.56 131 PRO A N 1
ATOM 1023 C CA . PRO A 1 131 ? -7.869 -10.225 11.763 1.00 97.56 131 PRO A CA 1
ATOM 1024 C C . PRO A 1 131 ? -8.055 -11.242 10.631 1.00 97.56 131 PRO A C 1
ATOM 1026 O O . PRO A 1 131 ? -8.725 -12.266 10.795 1.00 97.56 131 PRO A O 1
ATOM 1029 N N . ALA A 1 132 ? -7.441 -10.961 9.487 1.00 98.00 132 ALA A N 1
ATOM 1030 C CA . ALA A 1 132 ? -7.515 -11.798 8.303 1.00 98.00 132 ALA A CA 1
ATOM 1031 C C . ALA A 1 132 ? -6.838 -13.159 8.522 1.00 98.00 132 ALA A C 1
ATOM 1033 O O . ALA A 1 132 ? -5.814 -13.283 9.198 1.00 98.00 132 ALA A O 1
ATOM 1034 N N . ASP A 1 133 ? -7.387 -14.202 7.900 1.00 97.88 133 ASP A N 1
ATOM 1035 C CA . ASP A 1 133 ? -6.690 -15.477 7.805 1.00 97.88 133 ASP A CA 1
ATOM 1036 C C . ASP A 1 133 ? -5.636 -15.455 6.682 1.00 97.88 133 ASP A C 1
ATOM 1038 O O . ASP A 1 133 ? -5.478 -14.493 5.925 1.00 97.88 133 ASP A O 1
ATOM 1042 N N . TRP A 1 134 ? -4.875 -16.546 6.563 1.00 98.38 134 TRP A N 1
ATOM 1043 C CA . TRP A 1 134 ? -3.848 -16.633 5.527 1.00 98.38 134 TRP A CA 1
ATOM 1044 C C . TRP A 1 134 ? -4.420 -16.581 4.103 1.00 98.38 134 TRP A C 1
ATOM 1046 O O . TRP A 1 134 ? -3.765 -16.025 3.226 1.00 98.38 134 TRP A O 1
ATOM 1056 N N . ALA A 1 135 ? -5.605 -17.148 3.859 1.00 98.56 135 ALA A N 1
ATOM 1057 C CA . ALA A 1 135 ? -6.185 -17.170 2.520 1.00 98.56 135 ALA A CA 1
ATOM 1058 C C . ALA A 1 135 ? -6.531 -15.749 2.055 1.00 98.56 135 ALA A C 1
ATOM 1060 O O . ALA A 1 135 ? -6.307 -15.403 0.896 1.00 98.56 135 ALA A O 1
ATOM 1061 N N . GLU A 1 136 ? -7.002 -14.908 2.972 1.00 98.31 136 GLU A N 1
ATOM 1062 C CA . GLU A 1 136 ? -7.275 -13.502 2.704 1.00 98.31 136 GLU A CA 1
ATOM 1063 C C . GLU A 1 136 ? -5.988 -12.695 2.458 1.00 98.31 136 GLU A C 1
ATOM 1065 O O . GLU A 1 136 ? -5.894 -11.978 1.460 1.00 98.31 136 GLU A O 1
ATOM 1070 N N . HIS A 1 137 ? -4.950 -12.872 3.284 1.00 98.50 137 HIS A N 1
ATOM 1071 C CA . HIS A 1 137 ? -3.639 -12.252 3.039 1.00 98.50 137 HIS A CA 1
ATOM 1072 C C . HIS A 1 137 ? -3.040 -12.651 1.685 1.00 98.50 13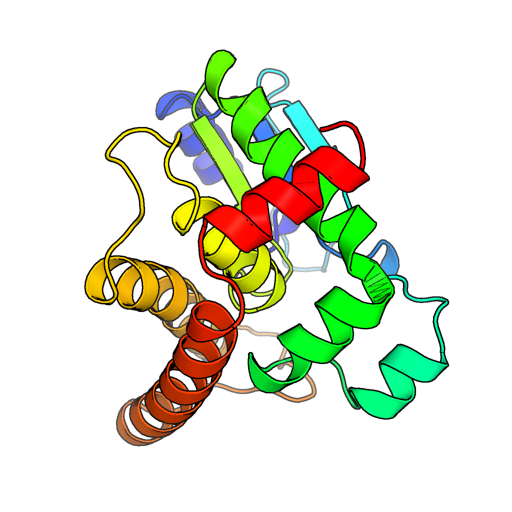7 HIS A C 1
ATOM 1074 O O . HIS A 1 137 ? -2.514 -11.804 0.956 1.00 98.50 137 HIS A O 1
ATOM 1080 N N . GLU A 1 138 ? -3.118 -13.939 1.349 1.00 98.62 138 GLU A N 1
ATOM 1081 C CA . GLU A 1 138 ? -2.656 -14.480 0.075 1.00 98.62 138 GLU A CA 1
ATOM 1082 C C . GLU A 1 138 ? -3.414 -13.843 -1.091 1.00 98.62 138 GLU A C 1
ATOM 1084 O O . GLU A 1 138 ? -2.786 -13.324 -2.014 1.00 98.62 138 GLU A O 1
ATOM 1089 N N . ARG A 1 139 ?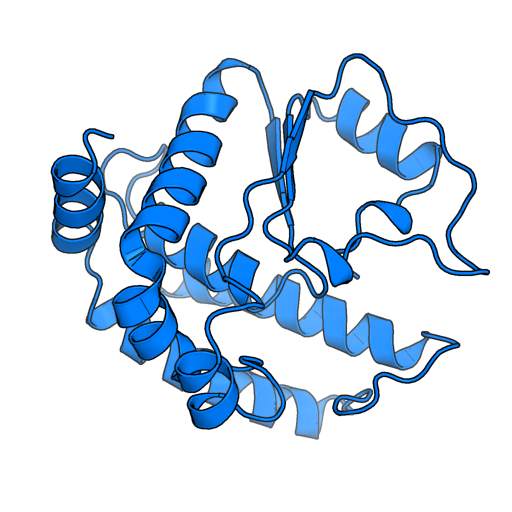 -4.749 -13.796 -1.015 1.00 98.50 139 ARG A N 1
ATOM 1090 C CA . ARG A 1 139 ? -5.616 -13.194 -2.035 1.00 98.50 139 ARG A CA 1
ATOM 1091 C C . ARG A 1 139 ? -5.279 -11.724 -2.285 1.00 98.50 139 ARG A C 1
ATOM 1093 O O . ARG A 1 139 ? -5.147 -11.316 -3.441 1.00 98.50 139 ARG A O 1
ATOM 1100 N N . VAL A 1 140 ? -5.122 -10.937 -1.220 1.00 97.38 140 VAL A N 1
ATOM 1101 C CA . VAL A 1 140 ? -4.822 -9.499 -1.311 1.00 97.38 140 VAL A CA 1
ATOM 1102 C C . VAL A 1 140 ? -3.450 -9.263 -1.944 1.00 97.38 140 VAL A C 1
ATOM 1104 O O . VAL A 1 140 ? -3.345 -8.502 -2.907 1.00 97.38 140 VAL A O 1
ATOM 1107 N N . TYR A 1 141 ? -2.403 -9.942 -1.466 1.00 98.50 141 TYR A N 1
ATOM 1108 C CA . TYR A 1 141 ? -1.056 -9.779 -2.022 1.00 98.50 141 TYR A CA 1
ATOM 1109 C C . TYR A 1 141 ? -0.968 -10.283 -3.472 1.00 98.50 141 TYR A C 1
ATOM 1111 O O . TYR A 1 141 ? -0.412 -9.601 -4.341 1.00 98.50 141 TYR A O 1
ATOM 1119 N N . ALA A 1 142 ? -1.550 -11.454 -3.756 1.00 98.31 142 ALA A N 1
ATOM 1120 C CA . ALA A 1 142 ? -1.543 -12.052 -5.087 1.00 98.31 142 ALA A CA 1
ATOM 1121 C C . ALA A 1 142 ? -2.254 -11.164 -6.114 1.00 98.31 142 ALA A C 1
ATOM 1123 O O . ALA A 1 142 ? -1.752 -11.023 -7.226 1.00 98.31 142 ALA A O 1
ATOM 1124 N N . SER A 1 143 ? -3.357 -10.502 -5.748 1.00 97.81 143 SER A N 1
ATOM 1125 C CA . SER A 1 143 ? -4.048 -9.546 -6.626 1.00 97.81 143 SER A CA 1
ATOM 1126 C C . SER A 1 143 ? -3.104 -8.450 -7.144 1.00 97.81 143 SER A C 1
ATOM 1128 O O . SER A 1 143 ? -3.016 -8.214 -8.353 1.00 97.81 143 SER A O 1
ATOM 1130 N N . GLY A 1 144 ? -2.307 -7.846 -6.253 1.00 97.25 144 GLY A N 1
ATOM 1131 C CA . GLY A 1 144 ? -1.288 -6.864 -6.632 1.00 97.25 144 GLY A CA 1
ATOM 1132 C C . GLY A 1 144 ? -0.194 -7.455 -7.528 1.00 97.25 144 GLY A C 1
ATOM 1133 O O . GLY A 1 144 ? 0.217 -6.827 -8.507 1.00 97.25 144 GLY A O 1
ATOM 1134 N N . ALA A 1 145 ? 0.247 -8.683 -7.239 1.00 97.88 145 ALA A N 1
ATOM 1135 C CA . ALA A 1 145 ? 1.254 -9.387 -8.032 1.00 97.88 145 ALA A CA 1
ATOM 1136 C C . ALA A 1 145 ? 0.772 -9.723 -9.456 1.00 97.88 145 ALA A C 1
ATOM 1138 O O . ALA A 1 145 ? 1.485 -9.440 -10.422 1.00 97.88 145 ALA A O 1
ATOM 1139 N N . TYR A 1 146 ? -0.445 -10.254 -9.607 1.00 97.50 146 TYR A N 1
ATOM 1140 C CA . TYR A 1 146 ? -1.062 -10.485 -10.917 1.00 97.50 146 TYR A CA 1
ATOM 1141 C C . TYR A 1 146 ? -1.247 -9.163 -11.669 1.00 97.50 146 TYR A C 1
ATOM 1143 O O . TYR A 1 146 ? -0.888 -9.063 -12.843 1.00 97.50 146 TYR A O 1
ATOM 1151 N N . GLY A 1 147 ? -1.741 -8.124 -10.988 1.00 95.81 147 GLY A N 1
ATOM 1152 C CA . GLY A 1 147 ? -2.000 -6.818 -11.592 1.00 95.81 147 GLY A CA 1
ATOM 1153 C C . GLY A 1 147 ? -0.751 -6.130 -12.153 1.00 95.81 147 GLY A C 1
ATOM 1154 O O . GLY A 1 147 ? -0.831 -5.472 -13.196 1.00 95.81 147 GLY A O 1
ATOM 1155 N N . ILE A 1 148 ? 0.409 -6.266 -11.497 1.00 96.19 148 ILE A N 1
ATOM 1156 C CA . ILE A 1 148 ? 1.669 -5.732 -12.033 1.00 96.19 148 ILE A CA 1
ATOM 1157 C C . ILE A 1 148 ? 2.265 -6.624 -13.129 1.00 96.19 148 ILE A C 1
ATOM 1159 O O . ILE A 1 148 ? 2.765 -6.090 -14.119 1.00 96.19 148 ILE A O 1
ATOM 1163 N N . ASN A 1 149 ? 2.152 -7.954 -13.025 1.00 97.38 149 ASN A N 1
ATOM 1164 C CA . ASN A 1 149 ? 2.628 -8.855 -14.077 1.00 97.38 149 ASN A CA 1
ATOM 1165 C C . ASN A 1 149 ? 1.869 -8.627 -15.391 1.00 97.38 149 ASN A C 1
ATOM 1167 O O . ASN A 1 149 ? 2.483 -8.411 -16.434 1.00 97.38 149 ASN A O 1
ATOM 1171 N N . GLU A 1 150 ? 0.536 -8.562 -15.335 1.00 95.94 150 GLU A N 1
ATOM 1172 C CA . GLU A 1 150 ? -0.281 -8.263 -16.515 1.00 95.94 150 GLU A CA 1
ATOM 1173 C C . GLU A 1 150 ? 0.005 -6.872 -17.082 1.00 95.94 150 GLU A C 1
ATOM 1175 O O . GLU A 1 150 ? 0.035 -6.698 -18.300 1.00 95.94 150 GLU A O 1
ATOM 1180 N N . HIS A 1 151 ? 0.300 -5.885 -16.230 1.00 93.75 151 HIS A N 1
ATOM 1181 C CA . HIS A 1 151 ? 0.730 -4.577 -16.712 1.00 93.75 151 HIS A CA 1
ATOM 1182 C C . HIS A 1 151 ? 2.029 -4.662 -17.522 1.00 93.75 151 HIS A C 1
ATOM 1184 O O . HIS A 1 151 ? 2.118 -4.042 -18.580 1.00 93.75 151 HIS A O 1
ATOM 1190 N N . HIS A 1 152 ? 3.018 -5.452 -17.092 1.00 94.94 152 HIS A N 1
ATOM 1191 C CA . HIS A 1 152 ? 4.245 -5.642 -17.870 1.00 94.94 152 HIS A CA 1
ATOM 1192 C C . HIS A 1 152 ? 4.001 -6.308 -19.229 1.00 94.94 152 HIS A C 1
ATOM 1194 O O . HIS A 1 152 ? 4.786 -6.090 -20.149 1.00 94.94 152 HIS A O 1
ATOM 1200 N N . ARG A 1 153 ? 2.917 -7.079 -19.390 1.00 94.56 153 ARG A N 1
ATOM 1201 C CA . ARG A 1 153 ? 2.566 -7.709 -20.672 1.00 94.56 153 ARG A CA 1
ATOM 1202 C C . ARG A 1 153 ? 2.176 -6.688 -21.735 1.00 94.56 153 ARG A C 1
ATOM 1204 O O . ARG A 1 153 ? 2.427 -6.910 -22.917 1.00 94.56 153 ARG A O 1
ATOM 1211 N N . THR A 1 154 ? 1.523 -5.602 -21.327 1.00 90.00 154 THR A N 1
ATOM 1212 C CA . THR A 1 154 ? 0.953 -4.606 -22.247 1.00 90.00 154 THR A CA 1
ATOM 1213 C C . THR A 1 154 ? 1.623 -3.240 -22.157 1.00 90.00 154 THR A C 1
ATOM 1215 O O . THR A 1 154 ? 1.300 -2.365 -22.956 1.00 90.00 154 THR A O 1
ATOM 1218 N N . SER A 1 155 ? 2.515 -3.022 -21.185 1.00 88.44 155 SER A N 1
ATOM 1219 C CA . SER A 1 155 ? 3.180 -1.734 -21.002 1.00 88.44 155 SER A CA 1
ATOM 1220 C C . SER A 1 155 ? 4.076 -1.424 -22.207 1.00 88.44 155 SER A C 1
ATOM 1222 O O . SER A 1 155 ? 4.990 -2.194 -22.503 1.00 88.44 155 SER A O 1
ATOM 1224 N N . PRO A 1 156 ? 3.880 -0.278 -22.876 1.00 84.56 156 PRO A N 1
ATOM 1225 C CA . PRO A 1 156 ? 4.743 0.152 -23.975 1.00 84.56 156 PRO A CA 1
ATOM 1226 C C . PRO A 1 156 ? 6.121 0.620 -23.488 1.00 84.56 156 PRO A C 1
ATOM 1228 O O . PRO A 1 156 ? 7.055 0.715 -24.279 1.00 84.56 156 PRO A O 1
ATOM 1231 N N . VAL A 1 157 ? 6.253 0.913 -22.189 1.00 85.06 157 VAL A N 1
ATOM 1232 C CA . VAL A 1 157 ? 7.516 1.286 -21.549 1.00 85.06 157 VAL A CA 1
ATOM 1233 C C . VAL A 1 157 ? 7.955 0.130 -20.646 1.00 85.06 157 VAL A C 1
ATOM 1235 O O . VAL A 1 157 ? 7.302 -0.109 -19.622 1.00 85.06 157 VAL A O 1
ATOM 1238 N N . PRO A 1 158 ? 9.032 -0.594 -20.997 1.00 86.38 158 PRO A N 1
ATOM 1239 C CA . PRO A 1 158 ? 9.561 -1.664 -20.162 1.00 86.38 158 PRO A CA 1
ATOM 1240 C C . PRO A 1 158 ? 10.028 -1.145 -18.802 1.00 86.38 158 PRO A C 1
ATOM 1242 O O . PRO A 1 158 ? 10.599 -0.055 -18.699 1.00 86.38 158 PRO A O 1
ATOM 1245 N N . HIS A 1 159 ? 9.815 -1.941 -17.757 1.00 90.94 159 HIS A N 1
ATOM 1246 C CA . HIS A 1 159 ? 10.431 -1.680 -16.464 1.00 90.94 159 HIS A CA 1
ATOM 1247 C C . HIS A 1 159 ? 11.919 -2.093 -16.523 1.00 90.94 159 HIS A C 1
ATOM 1249 O O . HIS A 1 159 ? 12.235 -3.123 -17.115 1.00 90.94 159 HIS A O 1
ATOM 1255 N N . PRO A 1 160 ? 12.855 -1.322 -15.938 1.00 90.56 160 PRO A N 1
ATOM 1256 C CA . PRO A 1 160 ? 14.292 -1.606 -16.047 1.00 90.56 160 PRO A CA 1
ATOM 1257 C C . PRO A 1 160 ? 14.734 -2.927 -15.398 1.00 90.56 160 PRO A C 1
ATOM 1259 O O . PRO A 1 160 ? 15.778 -3.456 -15.766 1.00 90.56 160 PRO A O 1
ATOM 1262 N N . TYR A 1 161 ? 13.959 -3.451 -14.444 1.00 92.12 161 TYR A N 1
ATOM 1263 C CA . TYR A 1 161 ? 14.330 -4.632 -13.651 1.00 92.12 161 TYR A CA 1
ATOM 1264 C C . TYR A 1 161 ? 13.294 -5.759 -13.665 1.00 92.12 161 TYR A C 1
ATOM 1266 O O . TYR A 1 161 ? 13.609 -6.882 -13.291 1.00 92.12 161 TYR A O 1
ATOM 1274 N N . GLU A 1 162 ? 12.060 -5.472 -14.079 1.00 93.81 162 GLU A N 1
ATOM 1275 C CA . GLU A 1 162 ? 10.959 -6.439 -14.056 1.00 93.81 162 GLU A CA 1
ATOM 1276 C C . GLU A 1 162 ? 10.351 -6.524 -15.455 1.00 93.81 162 GLU A C 1
ATOM 1278 O O . GLU A 1 162 ? 10.393 -5.572 -16.232 1.00 93.81 162 GLU A O 1
ATOM 1283 N N . SER A 1 163 ? 9.800 -7.678 -15.804 1.00 96.38 163 SER A N 1
ATOM 1284 C CA . SER A 1 163 ? 9.153 -7.895 -17.096 1.00 96.38 163 SER A CA 1
ATOM 1285 C C . SER A 1 163 ? 7.972 -8.840 -16.926 1.00 96.38 163 SER A C 1
ATOM 1287 O O . SER A 1 163 ? 7.716 -9.328 -15.824 1.00 96.38 163 SER A O 1
ATOM 1289 N N . TYR A 1 164 ? 7.217 -9.053 -18.000 1.00 97.62 164 TYR A N 1
ATOM 1290 C CA . TYR A 1 164 ? 6.138 -10.027 -17.986 1.00 97.62 164 TYR A CA 1
ATOM 1291 C C . TYR A 1 164 ? 6.698 -11.439 -17.826 1.00 97.62 164 TYR A C 1
ATOM 1293 O O . TYR A 1 164 ? 7.546 -11.867 -18.610 1.00 97.62 164 TYR A O 1
ATOM 1301 N N . LEU A 1 165 ? 6.169 -12.171 -16.852 1.00 97.94 165 LEU A N 1
ATOM 1302 C CA . LEU A 1 165 ? 6.425 -13.589 -16.668 1.00 97.94 165 LEU A CA 1
ATOM 1303 C C . LEU A 1 165 ? 5.257 -14.404 -17.244 1.00 97.94 165 LEU A C 1
ATOM 1305 O O . LEU A 1 165 ? 4.105 -14.172 -16.856 1.00 97.94 165 LEU A O 1
ATOM 1309 N N . PRO A 1 166 ? 5.525 -15.384 -18.129 1.00 97.56 166 PRO A N 1
ATOM 1310 C CA . PRO A 1 166 ? 4.525 -16.363 -18.537 1.00 97.56 166 PRO A CA 1
ATOM 1311 C C . PRO A 1 166 ? 3.974 -17.135 -17.327 1.00 97.56 166 PRO A C 1
ATOM 1313 O O . PRO A 1 166 ? 4.683 -17.271 -16.327 1.00 97.56 166 PRO A O 1
ATOM 1316 N N . PRO A 1 167 ? 2.763 -17.719 -17.414 1.00 97.50 167 PRO A N 1
ATOM 1317 C CA . PRO A 1 167 ? 2.066 -18.282 -16.256 1.00 97.50 167 PRO A CA 1
ATOM 1318 C C . PRO A 1 167 ? 2.917 -19.216 -15.385 1.00 97.50 167 PRO A C 1
ATOM 1320 O O . PRO A 1 167 ? 2.997 -19.026 -14.181 1.00 97.50 167 PRO A O 1
ATOM 1323 N N . ALA A 1 168 ? 3.629 -20.177 -15.979 1.00 97.44 168 ALA A N 1
ATOM 1324 C CA . ALA A 1 168 ? 4.424 -21.142 -15.215 1.00 97.44 168 ALA A CA 1
ATOM 1325 C C . ALA A 1 168 ? 5.594 -20.517 -14.431 1.00 97.44 168 ALA A C 1
ATOM 1327 O O . ALA A 1 168 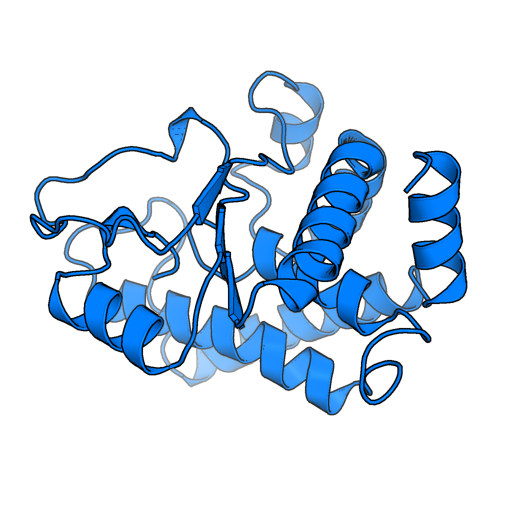? 5.993 -21.062 -13.404 1.00 97.44 168 ALA A O 1
ATOM 1328 N N . ASP A 1 169 ? 6.159 -19.411 -14.914 1.00 98.25 169 ASP A N 1
ATOM 1329 C CA . ASP A 1 169 ? 7.250 -18.713 -14.230 1.00 98.25 169 ASP A CA 1
ATOM 1330 C C . ASP A 1 169 ? 6.709 -17.687 -13.235 1.00 98.25 169 ASP A C 1
ATOM 1332 O O . ASP A 1 169 ? 7.259 -17.552 -12.143 1.00 98.25 169 ASP A O 1
ATOM 1336 N N . PHE A 1 170 ? 5.576 -17.054 -13.556 1.00 98.38 170 PHE A N 1
ATOM 1337 C CA . PHE A 1 170 ? 4.855 -16.200 -12.620 1.00 98.38 170 PHE A CA 1
ATOM 1338 C C . PHE A 1 170 ? 4.410 -16.970 -11.371 1.00 98.38 170 PHE A C 1
ATOM 1340 O O . PHE A 1 170 ? 4.616 -16.486 -10.265 1.00 98.38 170 PHE A O 1
ATOM 1347 N N . GLU A 1 171 ? 3.870 -18.183 -11.515 1.00 98.31 171 GLU A N 1
ATOM 1348 C CA . GLU A 1 171 ? 3.442 -18.991 -10.363 1.00 98.31 171 GLU A CA 1
ATOM 1349 C C . GLU A 1 171 ? 4.614 -19.357 -9.435 1.00 98.31 171 GLU A C 1
ATOM 1351 O O . GLU A 1 171 ? 4.464 -19.364 -8.214 1.00 98.31 171 GLU A O 1
ATOM 1356 N N . LYS A 1 172 ? 5.811 -19.611 -9.985 1.00 98.31 172 LYS A N 1
ATOM 1357 C CA . LYS A 1 172 ? 7.015 -19.865 -9.170 1.00 98.31 172 LYS A CA 1
ATOM 1358 C C . LYS A 1 172 ? 7.435 -18.617 -8.393 1.00 98.31 172 LYS A C 1
ATOM 1360 O O . LYS A 1 172 ? 7.719 -18.710 -7.202 1.00 98.31 172 LYS A O 1
ATOM 1365 N N . GLU A 1 173 ? 7.457 -17.470 -9.067 1.00 98.19 173 GLU A N 1
ATOM 1366 C CA . GLU A 1 173 ? 7.794 -16.173 -8.472 1.00 98.19 173 GLU A CA 1
ATOM 1367 C C . GLU A 1 173 ? 6.779 -15.777 -7.387 1.00 98.19 173 GLU A C 1
ATOM 1369 O O . GLU A 1 173 ? 7.150 -15.350 -6.294 1.00 98.19 173 GLU A O 1
ATOM 1374 N N . LEU A 1 174 ? 5.483 -15.964 -7.651 1.00 98.56 174 LEU A N 1
ATOM 1375 C CA . LEU A 1 174 ? 4.420 -15.692 -6.690 1.00 98.56 174 LEU A CA 1
ATOM 1376 C C . LEU A 1 174 ? 4.534 -16.605 -5.461 1.00 98.56 174 LEU A C 1
ATOM 1378 O O . LEU A 1 174 ? 4.405 -16.123 -4.336 1.00 98.56 174 LEU A O 1
ATOM 1382 N N . ALA A 1 175 ? 4.825 -17.894 -5.650 1.00 98.69 175 ALA A N 1
ATOM 1383 C CA . ALA A 1 175 ? 5.016 -18.828 -4.544 1.00 98.69 175 ALA A CA 1
ATOM 1384 C C . ALA A 1 175 ? 6.194 -18.432 -3.632 1.00 98.69 175 ALA A C 1
ATOM 1386 O O . ALA A 1 175 ? 6.067 -18.497 -2.404 1.00 98.69 175 ALA A O 1
ATOM 1387 N N . ASP A 1 176 ? 7.318 -17.982 -4.202 1.00 98.56 176 ASP A N 1
ATOM 1388 C CA . ASP A 1 176 ? 8.460 -17.480 -3.423 1.00 98.56 176 ASP A CA 1
ATOM 1389 C C . ASP A 1 176 ? 8.087 -16.225 -2.617 1.00 98.56 176 ASP A C 1
ATOM 1391 O O . ASP A 1 176 ? 8.284 -16.165 -1.395 1.00 98.56 176 ASP A O 1
ATOM 1395 N N . ARG A 1 177 ? 7.419 -15.267 -3.269 1.00 98.62 177 ARG A N 1
ATOM 1396 C CA . ARG A 1 177 ? 6.928 -14.038 -2.632 1.00 98.62 177 ARG A CA 1
ATOM 1397 C C . ARG A 1 177 ? 5.976 -14.320 -1.486 1.00 98.62 177 ARG A C 1
ATOM 1399 O O . ARG A 1 177 ? 6.164 -13.780 -0.399 1.00 98.62 177 ARG A O 1
ATOM 1406 N N . LEU A 1 178 ? 4.984 -15.182 -1.695 1.00 98.81 178 LEU A N 1
ATOM 1407 C CA . LEU A 1 178 ? 4.008 -15.554 -0.671 1.00 98.81 178 LEU A CA 1
ATOM 1408 C C . LEU A 1 178 ? 4.667 -16.286 0.502 1.00 98.81 178 LEU A C 1
ATOM 1410 O O . LEU A 1 178 ? 4.322 -16.030 1.655 1.00 98.81 178 LEU A O 1
ATOM 1414 N N . SER A 1 179 ? 5.660 -17.141 0.240 1.00 98.75 179 SER A N 1
ATOM 1415 C CA . SER A 1 179 ? 6.460 -17.787 1.289 1.00 98.75 179 SER A CA 1
ATOM 1416 C C . SER A 1 179 ? 7.200 -16.756 2.151 1.00 98.75 179 SER A C 1
ATOM 1418 O O . SER A 1 179 ? 7.155 -16.815 3.387 1.00 98.75 179 SER A O 1
ATOM 1420 N N . SER A 1 180 ? 7.835 -15.770 1.511 1.00 98.69 180 SER A N 1
ATOM 1421 C CA . SER A 1 180 ? 8.532 -14.676 2.191 1.00 98.69 180 SER A CA 1
ATOM 1422 C C . SER A 1 180 ? 7.569 -13.764 2.962 1.00 98.69 180 SER A C 1
ATOM 1424 O O . SER A 1 180 ? 7.774 -13.494 4.148 1.00 98.69 180 SER A O 1
ATOM 1426 N N . TYR A 1 181 ? 6.451 -13.388 2.340 1.00 98.81 181 TYR A N 1
ATOM 1427 C CA . TYR A 1 181 ? 5.399 -12.565 2.930 1.00 98.81 181 TYR A CA 1
ATOM 1428 C C . TYR A 1 181 ? 4.783 -13.223 4.166 1.00 98.81 181 TYR A C 1
ATOM 1430 O O . TYR A 1 181 ? 4.702 -12.607 5.229 1.00 98.81 181 TYR A O 1
ATOM 1438 N N . ARG A 1 182 ? 4.452 -14.518 4.089 1.00 98.75 182 ARG A N 1
ATOM 1439 C CA . ARG A 1 182 ? 3.938 -15.283 5.232 1.00 98.75 182 ARG A CA 1
ATOM 1440 C C . ARG A 1 182 ? 4.920 -15.313 6.395 1.00 98.75 182 ARG A C 1
ATOM 1442 O O . ARG A 1 182 ? 4.516 -15.231 7.555 1.00 98.75 182 ARG A O 1
ATOM 1449 N N . ARG A 1 183 ? 6.216 -15.463 6.103 1.00 98.69 183 ARG A N 1
ATOM 1450 C CA . ARG A 1 183 ? 7.272 -15.448 7.124 1.00 98.69 183 ARG A CA 1
ATOM 1451 C C . ARG A 1 183 ? 7.374 -14.084 7.799 1.00 98.69 183 ARG A C 1
ATOM 1453 O O . ARG A 1 183 ? 7.595 -14.044 9.007 1.00 98.69 183 ARG A O 1
ATOM 1460 N N . PHE A 1 184 ? 7.225 -13.001 7.042 1.00 98.75 184 PHE A N 1
ATOM 1461 C CA . PHE A 1 184 ? 7.185 -11.648 7.587 1.00 98.75 184 PHE A CA 1
ATOM 1462 C C . PHE A 1 184 ? 5.960 -11.445 8.490 1.00 98.75 184 PHE A C 1
ATOM 1464 O O . PHE A 1 184 ? 6.130 -11.092 9.654 1.00 98.75 184 PHE A O 1
ATOM 1471 N N . LEU A 1 185 ? 4.749 -11.758 8.015 1.00 98.69 185 LEU A N 1
ATOM 1472 C CA . LEU A 1 185 ? 3.517 -11.561 8.793 1.00 98.69 185 LEU A CA 1
ATOM 1473 C C . LEU A 1 185 ? 3.507 -12.365 10.100 1.00 98.69 185 LEU A C 1
ATOM 1475 O O . LEU A 1 185 ? 3.081 -11.864 11.132 1.00 98.69 185 LEU A O 1
ATOM 1479 N N . ARG A 1 186 ? 4.072 -13.580 10.116 1.00 98.31 186 ARG A N 1
ATOM 1480 C CA . ARG A 1 186 ? 4.237 -14.364 11.358 1.00 98.31 186 ARG A CA 1
ATOM 1481 C C . ARG A 1 186 ? 5.108 -13.685 12.417 1.00 98.31 186 ARG A C 1
ATOM 1483 O O . ARG A 1 186 ? 4.982 -14.012 13.590 1.00 98.31 186 ARG A O 1
ATOM 1490 N N . GLN A 1 187 ? 6.008 -12.792 12.013 1.00 98.19 187 GLN A N 1
ATOM 1491 C CA . GLN A 1 187 ? 6.822 -11.996 12.936 1.00 98.19 187 GLN A CA 1
ATOM 1492 C C . GLN A 1 187 ? 6.104 -10.722 13.385 1.00 98.19 187 GLN A C 1
ATOM 1494 O O . GLN A 1 187 ? 6.546 -10.106 14.350 1.00 98.19 187 GLN A O 1
ATOM 1499 N N . TRP A 1 188 ? 5.014 -10.350 12.714 1.00 98.31 188 TRP A N 1
ATOM 1500 C CA . TRP A 1 188 ? 4.178 -9.185 12.990 1.00 98.31 188 TRP A CA 1
ATOM 1501 C C . TRP A 1 188 ? 2.726 -9.596 13.275 1.00 98.31 188 TRP A C 1
ATOM 1503 O O . TRP A 1 188 ? 1.835 -9.255 12.496 1.00 98.31 188 TRP A O 1
ATOM 1513 N N . PRO A 1 189 ? 2.472 -10.366 14.352 1.00 97.81 189 PRO A N 1
ATOM 1514 C CA . PRO A 1 189 ? 1.111 -10.628 14.815 1.00 97.81 189 PRO A CA 1
ATOM 1515 C C . PRO A 1 189 ? 0.405 -9.325 15.231 1.00 97.81 189 PRO A C 1
ATOM 1517 O O . PRO A 1 189 ? 1.055 -8.305 15.463 1.00 97.81 189 PRO A O 1
ATOM 1520 N N . GLY A 1 190 ? -0.928 -9.356 15.305 1.00 97.62 190 GLY A N 1
ATOM 1521 C CA . GLY A 1 190 ? -1.755 -8.164 15.523 1.00 97.62 190 GLY A CA 1
ATOM 1522 C C . GLY A 1 190 ? -1.423 -7.363 16.782 1.00 97.62 190 GLY A C 1
ATOM 1523 O O . GLY A 1 190 ? -1.439 -6.139 16.738 1.00 97.62 190 GLY A O 1
ATOM 1524 N N . ASP A 1 191 ? -1.055 -8.031 17.874 1.00 97.31 191 ASP A N 1
ATOM 1525 C CA . ASP A 1 191 ? -0.575 -7.403 19.112 1.00 97.31 191 ASP A CA 1
ATOM 1526 C C . ASP A 1 191 ? 0.712 -6.600 18.883 1.00 97.31 191 ASP A C 1
ATOM 1528 O O . ASP A 1 191 ? 0.793 -5.440 19.273 1.00 97.31 191 ASP A O 1
ATOM 1532 N N . ARG A 1 192 ? 1.681 -7.156 18.149 1.00 97.69 192 ARG A N 1
ATOM 1533 C CA . ARG A 1 192 ? 2.907 -6.431 17.781 1.00 97.69 192 ARG A CA 1
ATOM 1534 C C . ARG A 1 192 ? 2.632 -5.254 16.839 1.00 97.69 192 ARG A C 1
ATOM 1536 O O . ARG A 1 192 ? 3.342 -4.248 16.894 1.00 97.69 192 ARG A O 1
ATOM 1543 N N . VAL A 1 193 ? 1.648 -5.373 15.943 1.00 98.06 193 VAL A N 1
ATOM 1544 C CA . VAL A 1 193 ? 1.230 -4.246 15.092 1.00 98.06 193 VAL A CA 1
ATOM 1545 C C . VAL A 1 193 ? 0.586 -3.156 15.948 1.00 98.06 193 VAL A C 1
ATOM 1547 O O . VAL A 1 193 ? 0.962 -1.999 15.804 1.00 98.06 193 VAL A O 1
ATOM 1550 N N . ALA A 1 194 ? -0.296 -3.506 16.885 1.00 96.88 194 ALA A N 1
ATOM 1551 C CA . ALA A 1 194 ? -0.888 -2.548 17.818 1.00 96.88 194 ALA A CA 1
ATOM 1552 C C . ALA A 1 194 ? 0.186 -1.829 18.657 1.00 96.88 194 ALA A C 1
ATOM 1554 O O . ALA A 1 194 ? 0.199 -0.605 18.708 1.00 96.88 194 ALA A O 1
ATOM 1555 N N . GLU A 1 195 ? 1.176 -2.557 19.187 1.00 96.56 195 GLU A N 1
ATOM 1556 C CA . GLU A 1 195 ? 2.320 -1.967 19.901 1.00 96.56 195 GLU A CA 1
ATOM 1557 C C . GLU A 1 195 ? 3.153 -1.006 19.035 1.00 96.56 195 GLU A C 1
ATOM 1559 O O . GLU A 1 195 ? 3.807 -0.093 19.546 1.00 96.56 195 GLU A O 1
ATOM 1564 N N . LEU A 1 196 ? 3.217 -1.222 17.718 1.00 96.38 196 LEU A N 1
ATOM 1565 C CA . LEU A 1 196 ? 3.839 -0.262 16.811 1.00 96.38 196 LEU A CA 1
ATOM 1566 C C . LEU A 1 196 ? 3.013 1.024 16.737 1.00 96.38 196 LEU A C 1
ATOM 1568 O O . LEU A 1 196 ? 3.605 2.093 16.860 1.00 96.38 196 LEU A O 1
ATOM 1572 N N . LEU A 1 197 ? 1.695 0.928 16.556 1.00 96.38 197 LEU A N 1
ATOM 1573 C CA . LEU A 1 197 ? 0.821 2.102 16.470 1.00 96.38 197 LEU A CA 1
ATOM 1574 C C . LEU A 1 197 ? 0.863 2.917 17.775 1.00 96.38 197 LEU A C 1
ATOM 1576 O O . LEU A 1 197 ? 1.200 4.103 17.742 1.00 96.38 197 LEU A O 1
ATOM 1580 N N . ASP A 1 198 ? 0.733 2.245 18.923 1.00 94.19 198 ASP A N 1
ATOM 1581 C CA . ASP A 1 198 ? 0.792 2.867 20.251 1.00 94.19 198 ASP A CA 1
ATOM 1582 C C . ASP A 1 198 ? 2.106 3.634 20.480 1.00 94.19 198 ASP A C 1
ATOM 1584 O O . ASP A 1 198 ? 2.113 4.758 20.990 1.00 94.19 198 ASP A O 1
ATOM 1588 N N . ARG A 1 199 ? 3.250 3.056 20.076 1.00 91.62 199 ARG A N 1
ATOM 1589 C CA . ARG A 1 199 ? 4.573 3.700 20.204 1.00 91.62 199 ARG A CA 1
ATOM 1590 C C . ARG A 1 199 ? 4.697 4.986 19.396 1.00 91.62 199 ARG A C 1
ATOM 1592 O O . ARG A 1 199 ? 5.520 5.833 19.746 1.00 91.62 199 ARG A O 1
ATOM 1599 N N . HIS A 1 200 ? 3.911 5.125 18.336 1.00 88.19 200 HIS A N 1
ATOM 1600 C CA . HIS A 1 200 ? 3.872 6.319 17.502 1.00 88.19 200 HIS A CA 1
ATOM 1601 C C . HIS A 1 200 ? 2.721 7.268 17.870 1.00 88.19 200 HIS A C 1
ATOM 1603 O O . HIS A 1 200 ? 2.590 8.317 17.244 1.00 88.19 200 HIS A O 1
ATOM 1609 N N . GLY A 1 201 ? 1.966 6.966 18.936 1.00 76.31 201 GLY A N 1
ATOM 1610 C CA . GLY A 1 201 ? 0.865 7.795 19.430 1.00 76.31 201 GLY A CA 1
ATOM 1611 C C . GLY A 1 201 ? -0.369 7.756 18.529 1.00 76.31 201 GLY A C 1
ATOM 1612 O O . GLY A 1 201 ? -1.048 8.777 18.410 1.00 76.31 201 GLY A O 1
ATOM 1613 N N . LEU A 1 202 ? -0.603 6.614 17.876 1.00 68.81 202 LEU A N 1
ATOM 1614 C CA . LEU A 1 202 ? -1.599 6.392 16.828 1.00 68.81 202 LEU A CA 1
ATOM 1615 C C . LEU A 1 202 ? -2.535 5.219 17.151 1.00 68.81 202 LEU A C 1
ATOM 1617 O O . LEU A 1 202 ? -2.065 4.261 17.797 1.00 68.81 202 LEU A O 1
#

pLDDT: mean 95.84, std 3.92, range [68.81, 98.81]

Sequence (202 aa):
MGRSEWVDTIGWQQMLDEGVATVIDVRTPPEIKRRELDPEATVPREIQRIHLPVEDVDHEPFWQRNAPYPMHPGAYADTMETFGDRVATAITTVRDSWTDGGTVLHCTAGRDRTGLVLGLLLQLPDIPGGPADWAEHERVYASGAYGINEHHRTSPVPHPYESYLPPADFEKELADRLSSYRRFLRQWPGDRVAELLDRHGL

Organism: NCBI:txid1837282

Secondary structure (DSSP, 8-state):
---GGG--HHHHHHHHHTTEEEEEE-S-GGG----TTS---PPPTTSEEEE--SS-TT-HHHHHHT-S---SGGGHHHHHHHHHHHHHHHHHHHHHHTTTSEEEEE-SSSSHHHHHHHHHHTT-TTSTT-S--HHHHHHHHHHHHHHHHHHHHH-SS--SS--PPPHHHHHHHHHHHHHHHHHHHHHS-HHHHHHHHHHTT-

InterPro domains:
  IPR000387 Tyrosine-specific protein phosphatases domain [PS50056] (85-122)
  IPR016130 Protein-tyrosine phosphatase, active site [PS00383] (105-115)
  IPR026893 Tyrosine/serine-protein phosphatase IphP-type [PF13350] (11-126)
  IPR029021 Protein-tyrosine phosphatase-like [G3DSA:3.90.190.10] (1-129)
  IPR029021 Protein-tyrosine phosphatase-like [SSF52799] (8-128)